Protein AF-A0A259SRL9-F1 (afdb_monomer)

Structure (mmCIF, N/CA/C/O backbone):
data_AF-A0A259SRL9-F1
#
_entry.id   AF-A0A259SRL9-F1
#
loop_
_atom_site.group_PDB
_atom_site.id
_atom_site.type_symbol
_atom_site.label_atom_id
_atom_site.label_alt_id
_atom_site.label_comp_id
_atom_site.label_asym_id
_atom_site.label_entity_id
_atom_site.label_seq_id
_atom_site.pdbx_PDB_ins_code
_atom_site.Cartn_x
_atom_site.Cartn_y
_atom_site.Cartn_z
_atom_site.occupancy
_atom_site.B_iso_or_equiv
_atom_site.auth_seq_id
_atom_site.auth_comp_id
_atom_site.auth_asym_id
_atom_site.auth_atom_id
_atom_site.pdbx_PDB_model_num
ATOM 1 N N . MET A 1 1 ? 41.054 -70.258 -31.286 1.00 35.75 1 MET A N 1
ATOM 2 C CA . MET A 1 1 ? 41.498 -69.109 -32.104 1.00 35.75 1 MET A CA 1
ATOM 3 C C . MET A 1 1 ? 40.588 -67.923 -31.799 1.00 35.75 1 MET A C 1
ATOM 5 O O . MET A 1 1 ? 39.389 -68.137 -31.817 1.00 35.75 1 MET A O 1
ATOM 9 N N . ALA A 1 2 ? 41.188 -66.761 -31.484 1.00 32.03 2 ALA A N 1
ATOM 10 C CA . ALA A 1 2 ? 40.645 -65.387 -31.357 1.00 32.03 2 ALA A CA 1
ATOM 11 C C . ALA A 1 2 ? 39.358 -65.180 -30.513 1.00 32.03 2 ALA A C 1
ATOM 13 O O . ALA A 1 2 ? 38.295 -65.667 -30.859 1.00 32.03 2 ALA A O 1
ATOM 14 N N . SER A 1 3 ? 39.398 -64.558 -29.327 1.00 29.73 3 SER A N 1
ATOM 15 C CA . SER A 1 3 ? 39.654 -63.131 -29.016 1.00 29.73 3 SER A CA 1
ATOM 16 C C . SER A 1 3 ? 38.594 -62.173 -29.572 1.00 29.73 3 SER A C 1
ATOM 18 O O . SER A 1 3 ? 38.648 -61.800 -30.740 1.00 29.73 3 SER A O 1
ATOM 20 N N . THR A 1 4 ? 37.684 -61.697 -28.715 1.00 33.19 4 THR A N 1
ATOM 21 C CA . THR A 1 4 ? 37.145 -60.330 -28.809 1.00 33.19 4 THR A CA 1
ATOM 22 C C . THR A 1 4 ? 36.752 -59.831 -27.417 1.00 33.19 4 THR A C 1
ATOM 24 O O . THR A 1 4 ? 35.842 -60.339 -26.769 1.00 33.19 4 THR A O 1
ATOM 27 N N . THR A 1 5 ? 37.494 -58.832 -26.954 1.00 31.48 5 THR A N 1
ATOM 28 C CA . THR A 1 5 ? 37.326 -58.108 -25.694 1.00 31.48 5 THR A CA 1
ATOM 29 C C . THR A 1 5 ? 36.237 -57.046 -25.850 1.00 31.48 5 THR A C 1
ATOM 31 O O . THR A 1 5 ? 36.392 -56.143 -26.669 1.00 31.48 5 THR A O 1
ATOM 34 N N . VAL A 1 6 ? 35.179 -57.080 -25.034 1.00 33.78 6 VAL A N 1
ATOM 35 C CA . VAL A 1 6 ? 34.240 -55.954 -24.882 1.00 33.78 6 VAL A CA 1
ATOM 36 C C . VAL A 1 6 ? 34.539 -55.244 -23.561 1.00 33.78 6 VAL A C 1
ATOM 38 O O . VAL A 1 6 ? 34.228 -55.740 -22.482 1.00 33.78 6 VAL A O 1
ATOM 41 N N . LYS A 1 7 ? 35.167 -54.066 -23.649 1.00 33.72 7 LYS A N 1
ATOM 42 C CA . LYS A 1 7 ? 35.222 -53.073 -22.566 1.00 33.72 7 LYS A CA 1
ATOM 43 C C . LYS A 1 7 ? 33.992 -52.169 -22.692 1.00 33.72 7 LYS A C 1
ATOM 45 O O . LYS A 1 7 ? 33.965 -51.302 -23.557 1.00 33.72 7 LYS A O 1
ATOM 50 N N . GLY A 1 8 ? 33.010 -52.343 -21.812 1.00 30.58 8 GLY A N 1
ATOM 51 C CA . GLY A 1 8 ? 31.898 -51.410 -21.611 1.00 30.58 8 GLY A CA 1
ATOM 52 C C . GLY A 1 8 ? 31.926 -50.893 -20.178 1.00 30.58 8 GLY A C 1
ATOM 53 O O . GLY A 1 8 ? 31.562 -51.603 -19.249 1.00 30.58 8 GLY A O 1
ATOM 54 N N . ARG A 1 9 ? 32.433 -49.675 -19.991 1.00 28.56 9 ARG A N 1
ATOM 55 C CA . ARG A 1 9 ? 32.546 -48.991 -18.699 1.00 28.56 9 ARG A CA 1
ATOM 56 C C . ARG A 1 9 ? 31.159 -48.458 -18.320 1.00 28.56 9 ARG A C 1
ATOM 58 O O . ARG A 1 9 ? 30.602 -47.644 -19.046 1.00 28.56 9 ARG A O 1
ATOM 65 N N . THR A 1 10 ? 30.615 -48.904 -17.194 1.00 31.38 10 THR A N 1
ATOM 66 C CA . THR A 1 10 ? 29.397 -48.360 -16.582 1.00 31.38 10 THR A CA 1
ATOM 67 C C . THR A 1 10 ? 29.649 -46.925 -16.117 1.00 31.38 10 THR A C 1
ATOM 69 O O . THR A 1 10 ? 30.377 -46.708 -15.148 1.00 31.38 10 THR A O 1
ATOM 72 N N . SER A 1 11 ? 29.070 -45.937 -16.803 1.00 32.19 11 SER A N 1
ATOM 73 C CA . SER A 1 11 ? 28.981 -44.566 -16.296 1.00 32.19 11 SER A CA 1
ATOM 74 C C . SER A 1 11 ? 27.742 -44.434 -15.414 1.00 32.19 11 SER A C 1
ATOM 76 O O . SER A 1 11 ? 26.611 -44.491 -15.895 1.00 32.19 11 SER A O 1
ATOM 78 N N . THR A 1 12 ? 27.967 -44.240 -14.121 1.00 31.62 12 THR A N 1
ATOM 79 C CA . THR A 1 12 ? 26.983 -43.781 -13.143 1.00 31.62 12 THR A CA 1
ATOM 80 C C . THR A 1 12 ? 26.556 -42.351 -13.486 1.00 31.62 12 THR A C 1
ATOM 82 O O . THR A 1 12 ? 27.243 -41.385 -13.161 1.00 31.62 12 THR A O 1
ATOM 85 N N . GLY A 1 13 ? 25.437 -42.212 -14.199 1.00 27.66 13 GLY A N 1
ATOM 86 C CA . GLY A 1 13 ? 24.809 -40.924 -14.486 1.00 27.66 13 GLY A CA 1
ATOM 87 C C . GLY A 1 13 ? 23.981 -40.447 -13.295 1.00 27.66 13 GLY A C 1
ATOM 88 O O . GLY A 1 13 ? 22.909 -40.979 -13.025 1.00 27.66 13 GLY A O 1
ATOM 89 N N . THR A 1 14 ? 24.483 -39.446 -12.580 1.00 32.31 14 THR A N 1
ATOM 90 C CA . THR A 1 14 ? 23.763 -38.703 -11.538 1.00 32.31 14 THR A CA 1
ATOM 91 C C . THR A 1 14 ? 22.493 -38.057 -12.122 1.00 32.31 14 THR A C 1
ATOM 93 O O . THR A 1 14 ? 22.586 -37.448 -13.192 1.00 32.31 14 THR A O 1
ATOM 96 N N . PRO A 1 15 ? 21.321 -38.108 -11.454 1.00 32.50 15 PRO A N 1
ATOM 97 C CA . PRO A 1 15 ? 20.122 -37.432 -11.940 1.00 32.50 15 PRO A CA 1
ATOM 98 C C . PRO A 1 15 ? 20.359 -35.921 -11.985 1.00 32.50 15 PRO A C 1
ATOM 100 O O . PRO A 1 15 ? 20.746 -35.301 -10.990 1.00 32.50 15 PRO A O 1
ATOM 103 N N . GLY A 1 16 ? 20.164 -35.335 -13.165 1.00 27.67 16 GLY A N 1
ATOM 104 C CA . GLY A 1 16 ? 20.371 -33.917 -13.413 1.00 27.67 16 GLY A CA 1
ATOM 105 C C . GLY A 1 16 ? 19.531 -33.057 -12.473 1.00 27.67 16 GLY A C 1
ATOM 106 O O . GLY A 1 16 ? 18.303 -33.118 -12.487 1.00 27.67 16 GLY A O 1
ATOM 107 N N . LYS A 1 17 ? 20.209 -32.216 -11.684 1.00 30.33 17 LYS A N 1
ATOM 108 C CA . LYS A 1 17 ? 19.605 -31.077 -10.987 1.00 30.33 17 LYS A CA 1
ATOM 109 C C . LYS A 1 17 ? 18.794 -30.276 -12.008 1.00 30.33 17 LYS A C 1
ATOM 111 O O . LYS A 1 17 ? 19.383 -29.626 -12.875 1.00 30.33 17 LYS A O 1
ATOM 116 N N . ARG A 1 18 ? 17.460 -30.309 -11.910 1.00 32.06 18 ARG A N 1
ATOM 117 C CA . ARG A 1 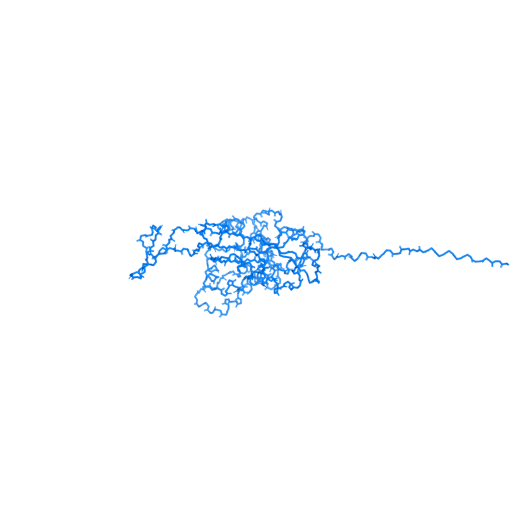18 ? 16.594 -29.328 -12.571 1.00 32.06 18 ARG A CA 1
ATOM 118 C C . ARG A 1 18 ? 17.002 -27.964 -12.026 1.00 32.06 18 ARG A C 1
ATOM 120 O O . ARG A 1 18 ? 16.692 -27.623 -10.891 1.00 32.06 18 ARG A O 1
ATOM 127 N N . ARG A 1 19 ? 17.799 -27.230 -12.804 1.00 28.20 19 ARG A N 1
ATOM 128 C CA . ARG A 1 19 ? 18.129 -25.839 -12.512 1.00 28.20 19 ARG A CA 1
ATOM 129 C C . ARG A 1 19 ? 16.825 -25.059 -12.604 1.00 28.20 19 ARG A C 1
ATOM 131 O O . ARG A 1 19 ? 16.277 -24.923 -13.695 1.00 28.20 19 ARG A O 1
ATOM 138 N N . SER A 1 20 ? 16.344 -24.580 -11.462 1.00 30.70 20 SER A N 1
ATOM 139 C CA . SER A 1 20 ? 15.339 -23.524 -11.395 1.00 30.70 20 SER A CA 1
ATOM 140 C C . SER A 1 20 ? 15.755 -22.388 -12.337 1.00 30.70 20 SER A C 1
ATOM 142 O O . SER A 1 20 ? 16.960 -22.131 -12.471 1.00 30.70 20 SER A O 1
ATOM 144 N N . PRO A 1 21 ? 14.813 -21.731 -13.031 1.00 30.31 21 PRO A N 1
ATOM 145 C CA . PRO A 1 21 ? 15.150 -20.659 -13.951 1.00 30.31 21 PRO A CA 1
ATOM 146 C C . PRO A 1 21 ? 15.868 -19.555 -13.171 1.00 30.31 21 PRO A C 1
ATOM 148 O O . PRO A 1 21 ? 15.295 -18.903 -12.304 1.00 30.31 21 PRO A O 1
ATOM 151 N N . ILE A 1 22 ? 17.158 -19.385 -13.461 1.00 31.47 22 ILE A N 1
ATOM 152 C CA . ILE A 1 22 ? 17.976 -18.306 -12.919 1.00 31.47 22 ILE A CA 1
ATOM 153 C C . ILE A 1 22 ? 17.407 -17.013 -13.504 1.00 31.47 22 ILE A C 1
ATOM 155 O O . ILE A 1 22 ? 17.610 -16.714 -14.684 1.00 31.47 22 ILE A O 1
ATOM 159 N N . VAL A 1 23 ? 16.663 -16.269 -12.685 1.00 36.75 23 VAL A N 1
ATOM 160 C CA . VAL A 1 23 ? 16.255 -14.895 -12.985 1.00 36.75 23 VAL A CA 1
ATOM 161 C C . VAL A 1 23 ? 17.523 -14.110 -13.327 1.00 36.75 23 VAL A C 1
ATOM 163 O O . VAL A 1 23 ? 18.497 -14.106 -12.572 1.00 36.75 23 VAL A O 1
ATOM 166 N N . ARG A 1 24 ? 17.559 -13.510 -14.521 1.00 35.38 24 ARG A N 1
ATOM 167 C CA . ARG A 1 24 ? 18.737 -12.800 -15.037 1.00 35.38 24 ARG A CA 1
ATOM 168 C C . ARG A 1 24 ? 19.124 -11.662 -14.078 1.00 35.38 24 ARG A C 1
ATOM 170 O O . ARG A 1 24 ? 18.279 -10.892 -13.631 1.00 35.38 24 ARG A O 1
ATOM 177 N N . SER A 1 25 ? 20.422 -11.535 -13.800 1.00 48.50 25 SER A N 1
ATOM 178 C CA . SER A 1 25 ? 20.998 -10.744 -12.695 1.00 48.50 25 SER A CA 1
ATOM 179 C C . SER A 1 25 ? 20.653 -9.246 -12.652 1.00 48.50 25 SER A C 1
ATOM 181 O O . SER A 1 25 ? 20.787 -8.630 -11.599 1.00 48.50 25 SER A O 1
ATOM 183 N N . LYS A 1 26 ? 20.195 -8.639 -13.755 1.00 39.22 26 LYS A N 1
ATOM 184 C CA . LYS A 1 26 ? 19.815 -7.214 -13.790 1.00 39.22 26 LYS A CA 1
ATOM 185 C C . LYS A 1 26 ? 18.402 -6.947 -13.268 1.00 39.22 26 LYS A C 1
ATOM 187 O O . LYS A 1 26 ? 18.181 -5.905 -12.655 1.00 39.22 26 LYS A O 1
ATOM 192 N N . ASP A 1 27 ? 17.480 -7.885 -13.466 1.00 45.47 27 ASP A N 1
ATOM 193 C CA . ASP A 1 27 ? 16.108 -7.765 -12.960 1.00 45.47 27 ASP A CA 1
ATOM 194 C C . ASP A 1 27 ? 16.066 -8.096 -11.468 1.00 45.47 27 ASP A C 1
ATOM 196 O O . ASP A 1 27 ? 15.394 -7.409 -10.707 1.00 45.47 27 ASP A O 1
ATOM 200 N N . ALA A 1 28 ? 16.891 -9.057 -11.034 1.00 41.19 28 ALA A N 1
ATOM 201 C CA . ALA A 1 28 ? 17.092 -9.373 -9.625 1.00 41.19 28 ALA A CA 1
ATOM 202 C C . ALA A 1 28 ? 17.640 -8.174 -8.835 1.00 41.19 28 ALA A C 1
ATOM 204 O O . ALA A 1 28 ? 17.130 -7.895 -7.763 1.00 41.19 28 ALA A O 1
ATOM 205 N N . ALA A 1 29 ? 18.610 -7.417 -9.366 1.00 42.97 29 ALA A N 1
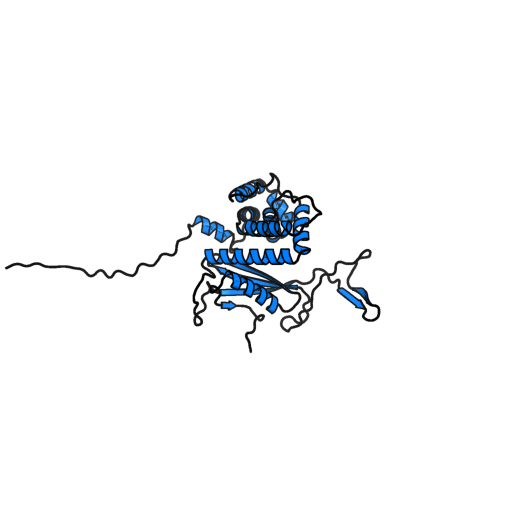ATOM 206 C CA . ALA A 1 29 ? 19.152 -6.229 -8.694 1.00 42.97 29 ALA A CA 1
ATOM 207 C C . ALA A 1 29 ? 18.129 -5.080 -8.572 1.00 42.97 29 ALA A C 1
ATOM 209 O O . ALA A 1 29 ? 18.074 -4.403 -7.547 1.00 42.97 29 ALA A O 1
ATOM 210 N N . LYS A 1 30 ? 17.284 -4.877 -9.595 1.00 52.12 30 LYS A N 1
ATOM 211 C CA . LYS A 1 30 ? 16.172 -3.913 -9.533 1.00 52.12 30 LYS A CA 1
ATOM 212 C C . LYS A 1 30 ? 15.066 -4.361 -8.576 1.00 52.12 30 LYS A C 1
ATOM 214 O O . LYS A 1 30 ? 14.486 -3.519 -7.902 1.00 52.12 30 LYS A O 1
ATOM 219 N N . LEU A 1 31 ? 14.785 -5.662 -8.509 1.00 48.97 31 LEU A N 1
ATOM 220 C CA . LEU A 1 31 ? 13.833 -6.241 -7.560 1.00 48.97 31 LEU A CA 1
ATOM 221 C C . LEU A 1 31 ? 14.373 -6.198 -6.120 1.00 48.97 31 LEU A C 1
ATOM 223 O O . LEU A 1 31 ? 13.636 -5.786 -5.238 1.00 48.97 31 LEU A O 1
ATOM 227 N N . LEU A 1 32 ? 15.662 -6.486 -5.902 1.00 47.84 32 LEU A N 1
ATOM 228 C CA . LEU A 1 32 ? 16.389 -6.362 -4.624 1.00 47.84 32 LEU A CA 1
ATOM 229 C C . LEU A 1 32 ? 16.306 -4.950 -4.030 1.00 47.84 32 LEU A C 1
ATOM 231 O O . LEU A 1 32 ? 16.107 -4.774 -2.833 1.00 47.84 32 LEU A O 1
ATOM 235 N N . ALA A 1 33 ? 16.437 -3.936 -4.885 1.00 50.66 33 ALA A N 1
ATOM 236 C CA . ALA A 1 33 ? 16.280 -2.533 -4.515 1.00 50.66 33 ALA A CA 1
ATOM 237 C C . ALA A 1 33 ? 14.840 -2.183 -4.082 1.00 50.66 33 ALA A C 1
ATOM 239 O O . ALA A 1 33 ? 14.631 -1.253 -3.306 1.00 50.66 33 ALA A O 1
ATOM 240 N N . LEU A 1 34 ? 13.845 -2.926 -4.575 1.00 51.84 34 LEU A N 1
ATOM 241 C CA . LEU A 1 34 ? 12.420 -2.721 -4.300 1.00 51.84 34 LEU A CA 1
ATOM 242 C C . LEU A 1 34 ? 11.900 -3.560 -3.119 1.00 51.84 34 LEU A C 1
ATOM 244 O O . LEU A 1 34 ? 10.879 -3.199 -2.542 1.00 51.84 34 LEU A O 1
ATOM 248 N N . THR A 1 35 ? 12.590 -4.639 -2.737 1.00 54.09 35 THR A N 1
ATOM 249 C CA . THR A 1 35 ? 12.241 -5.536 -1.614 1.00 54.09 35 THR A CA 1
ATOM 250 C C . THR A 1 35 ? 12.826 -5.098 -0.262 1.00 54.09 35 THR A C 1
ATOM 252 O O . THR A 1 35 ? 12.695 -5.806 0.732 1.00 54.09 35 THR A O 1
ATOM 255 N N . GLY A 1 36 ? 13.442 -3.910 -0.190 1.00 48.00 36 GLY A N 1
ATOM 256 C CA . GLY A 1 36 ? 13.603 -3.170 1.069 1.00 48.00 36 GLY A CA 1
ATOM 257 C C . GLY A 1 36 ? 14.800 -3.526 1.958 1.00 48.00 36 GLY A C 1
ATOM 258 O O . GLY A 1 36 ? 14.886 -2.999 3.063 1.00 48.00 36 GLY A O 1
ATOM 259 N N . THR A 1 37 ? 15.752 -4.351 1.512 1.00 52.56 37 THR A N 1
ATOM 260 C CA . THR A 1 37 ? 16.960 -4.659 2.313 1.00 52.56 37 THR A CA 1
ATOM 261 C C . THR A 1 37 ? 17.996 -3.530 2.315 1.00 52.56 37 THR A C 1
ATOM 263 O O . THR A 1 37 ? 18.826 -3.456 3.219 1.00 52.56 37 THR A O 1
ATOM 266 N N . VAL A 1 38 ? 17.931 -2.606 1.349 1.00 63.44 38 VAL A N 1
ATOM 267 C CA . VAL A 1 38 ? 18.795 -1.420 1.268 1.00 63.44 38 VAL A CA 1
ATOM 268 C C . VAL A 1 38 ? 17.939 -0.184 1.016 1.00 63.44 38 VAL A C 1
ATOM 270 O O . VAL A 1 38 ? 17.176 -0.129 0.053 1.00 63.44 38 VAL A O 1
ATOM 273 N N . ARG A 1 39 ? 18.080 0.836 1.872 1.00 77.94 39 ARG A N 1
ATOM 274 C CA . ARG A 1 39 ? 17.420 2.130 1.674 1.00 77.94 39 ARG A CA 1
ATOM 275 C C . ARG A 1 39 ? 18.012 2.813 0.439 1.00 77.94 39 ARG A C 1
ATOM 277 O O . ARG A 1 39 ? 19.173 3.214 0.447 1.00 77.94 39 ARG A O 1
ATOM 284 N N . LEU A 1 40 ? 17.203 2.970 -0.602 1.00 84.25 40 LEU A N 1
ATOM 285 C CA . LEU A 1 40 ? 17.586 3.703 -1.804 1.00 84.25 40 LEU A CA 1
ATOM 286 C C . LEU A 1 40 ? 17.710 5.213 -1.542 1.00 84.25 40 LEU A C 1
ATOM 288 O O . LEU A 1 40 ? 16.973 5.768 -0.718 1.00 84.25 40 LEU A O 1
ATOM 292 N N . PRO A 1 41 ? 18.569 5.925 -2.284 1.00 92.31 41 PRO A N 1
ATOM 293 C CA . PRO A 1 41 ? 18.486 7.376 -2.368 1.00 92.31 41 PRO A CA 1
ATOM 294 C C . PRO A 1 41 ? 17.078 7.822 -2.788 1.00 92.31 41 PRO A C 1
ATOM 296 O O . PRO A 1 41 ? 16.456 7.200 -3.650 1.00 92.31 41 PRO A O 1
ATOM 299 N N . ASP A 1 42 ? 16.580 8.925 -2.223 1.00 93.81 42 ASP A N 1
ATOM 300 C CA . ASP A 1 42 ? 15.192 9.372 -2.429 1.00 93.81 42 ASP A CA 1
ATOM 301 C C . ASP A 1 42 ? 14.813 9.525 -3.914 1.00 93.81 42 ASP A C 1
ATOM 303 O O . ASP A 1 42 ? 13.700 9.182 -4.315 1.00 93.81 42 ASP A O 1
ATOM 307 N N . ALA A 1 43 ? 15.741 10.010 -4.746 1.00 95.25 43 ALA A N 1
ATOM 308 C CA . ALA A 1 43 ? 15.530 10.151 -6.186 1.00 95.25 43 ALA A CA 1
ATOM 309 C C . ALA A 1 43 ? 15.431 8.793 -6.902 1.00 95.25 43 ALA A C 1
ATOM 311 O O . ALA A 1 43 ? 14.580 8.621 -7.772 1.00 95.25 43 ALA A O 1
ATOM 312 N N . GLU A 1 44 ? 16.263 7.820 -6.525 1.00 93.94 44 GLU A N 1
ATOM 313 C CA . GLU A 1 44 ? 16.224 6.469 -7.095 1.00 93.94 44 GLU A CA 1
ATOM 314 C C . GLU A 1 44 ? 14.944 5.741 -6.694 1.00 93.94 44 GLU A C 1
ATOM 316 O O . GLU A 1 44 ? 14.291 5.142 -7.547 1.00 93.94 44 GLU A O 1
ATOM 321 N N . PHE A 1 45 ? 14.533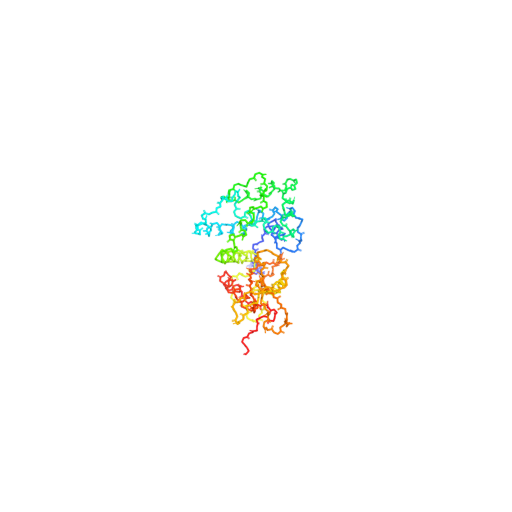 5.868 -5.427 1.00 92.12 45 PHE A N 1
ATOM 322 C CA . PHE A 1 45 ? 13.252 5.350 -4.958 1.00 92.12 45 PHE A CA 1
ATOM 323 C C . PHE A 1 45 ? 12.085 5.964 -5.739 1.00 92.12 45 PHE A C 1
ATOM 325 O O . PHE A 1 45 ? 11.202 5.244 -6.204 1.00 92.12 45 PHE A O 1
ATOM 332 N N . ALA A 1 46 ? 12.099 7.287 -5.943 1.00 95.12 46 ALA A N 1
ATOM 333 C CA . ALA A 1 46 ? 11.075 7.966 -6.727 1.00 95.12 46 ALA A CA 1
ATOM 334 C C . ALA A 1 46 ? 10.982 7.407 -8.153 1.00 95.12 46 ALA A C 1
ATOM 336 O O . ALA A 1 46 ? 9.894 7.039 -8.590 1.00 95.12 46 ALA A O 1
ATOM 337 N N . ILE A 1 47 ? 12.109 7.267 -8.855 1.00 95.12 47 ILE A N 1
ATOM 338 C CA . ILE A 1 47 ? 12.144 6.698 -10.211 1.00 95.12 47 ILE A CA 1
ATOM 339 C C . ILE A 1 47 ? 11.632 5.252 -10.209 1.00 95.12 47 ILE A C 1
ATOM 341 O O . ILE A 1 47 ? 10.841 4.878 -11.078 1.00 95.12 47 ILE A O 1
ATOM 345 N N . ALA A 1 48 ? 12.040 4.450 -9.223 1.00 91.62 48 ALA A N 1
ATOM 346 C CA . ALA A 1 48 ? 11.632 3.057 -9.098 1.00 91.62 48 ALA A CA 1
ATOM 347 C C . ALA A 1 48 ? 10.113 2.914 -8.901 1.00 91.62 48 ALA A C 1
ATOM 349 O O . ALA A 1 48 ? 9.503 2.063 -9.542 1.00 91.62 48 ALA A O 1
ATOM 350 N N . MET A 1 49 ? 9.483 3.787 -8.105 1.00 93.06 49 MET A N 1
ATOM 351 C CA . MET A 1 49 ? 8.025 3.792 -7.908 1.00 93.06 49 MET A CA 1
ATOM 352 C C . MET A 1 49 ? 7.249 4.075 -9.197 1.00 93.06 49 MET A C 1
ATOM 354 O O . MET A 1 49 ? 6.229 3.436 -9.450 1.00 93.06 49 MET A O 1
ATOM 358 N N . PHE A 1 50 ? 7.742 4.974 -10.053 1.00 94.50 50 PHE A N 1
ATOM 359 C CA . PHE A 1 50 ? 7.129 5.233 -11.363 1.00 94.50 50 PHE A CA 1
ATOM 360 C C . PHE A 1 50 ? 7.345 4.103 -12.377 1.00 94.50 50 PHE A C 1
ATOM 362 O O . PHE A 1 50 ? 6.649 4.065 -13.388 1.00 94.50 50 PHE A O 1
ATOM 369 N N . GLY A 1 51 ? 8.280 3.191 -12.107 1.00 90.62 51 GLY A N 1
ATOM 370 C CA . GLY A 1 51 ? 8.504 1.955 -12.854 1.00 90.62 51 GLY A CA 1
ATOM 371 C C . GLY A 1 51 ? 7.957 0.706 -12.158 1.00 90.62 51 GLY A C 1
ATOM 372 O O . GLY A 1 51 ? 8.292 -0.401 -12.579 1.00 90.62 51 GLY A O 1
ATOM 373 N N . PHE A 1 52 ? 7.156 0.844 -11.092 1.00 89.88 52 PHE A N 1
ATOM 374 C CA . PHE A 1 52 ? 6.695 -0.295 -10.299 1.00 89.88 52 PHE A CA 1
ATOM 375 C C . PHE A 1 52 ? 5.316 -0.800 -10.769 1.00 89.88 52 PHE A C 1
ATOM 377 O O . PHE A 1 52 ? 4.327 -0.080 -10.620 1.00 89.88 52 PHE A O 1
ATOM 384 N N . PRO A 1 53 ? 5.194 -2.037 -11.299 1.00 88.38 53 PRO A N 1
ATOM 385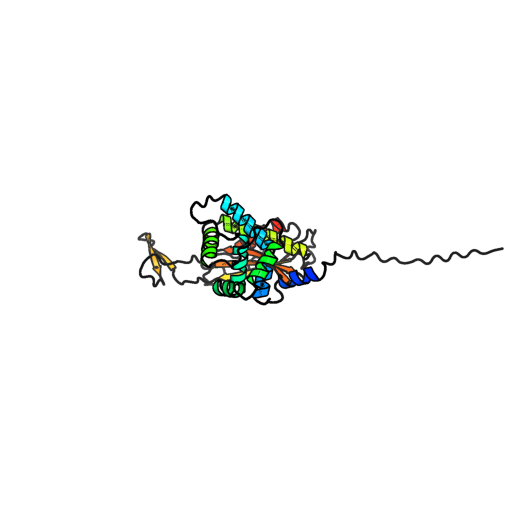 C CA . PRO A 1 53 ? 3.952 -2.506 -11.929 1.00 88.38 53 PRO A CA 1
ATOM 386 C C . PRO A 1 53 ? 2.725 -2.518 -11.007 1.00 88.38 53 PRO A C 1
ATOM 388 O O . PRO A 1 53 ? 1.601 -2.303 -11.463 1.00 88.38 53 PRO A O 1
ATOM 391 N N . LEU A 1 54 ? 2.921 -2.752 -9.704 1.00 89.06 54 LEU A N 1
ATOM 392 C CA . LEU A 1 54 ? 1.816 -2.783 -8.746 1.00 89.06 54 LEU A CA 1
ATOM 393 C C . LEU A 1 54 ? 1.117 -1.422 -8.640 1.00 89.06 54 LEU A C 1
ATOM 395 O O . LEU A 1 54 ? -0.102 -1.373 -8.544 1.00 89.06 54 LEU A O 1
ATOM 399 N N . ILE A 1 55 ? 1.859 -0.315 -8.752 1.00 91.19 55 ILE A N 1
ATOM 400 C CA . ILE A 1 55 ? 1.286 1.038 -8.716 1.00 91.19 55 ILE A CA 1
ATOM 401 C C . ILE A 1 55 ? 0.286 1.248 -9.855 1.00 91.19 55 ILE A C 1
ATOM 403 O O . ILE A 1 55 ? -0.758 1.866 -9.645 1.00 91.19 55 ILE A O 1
ATOM 407 N N . LEU A 1 56 ? 0.579 0.711 -11.044 1.00 89.12 56 LEU A N 1
ATOM 408 C CA . LEU A 1 56 ? -0.344 0.771 -12.176 1.00 89.12 56 LEU A CA 1
ATOM 409 C C . LEU A 1 56 ? -1.621 -0.018 -11.917 1.00 89.12 56 LEU A C 1
ATOM 411 O O . LEU A 1 56 ? -2.702 0.489 -12.196 1.00 89.12 56 LEU A O 1
ATOM 415 N N . THR A 1 57 ? -1.486 -1.221 -11.356 1.00 88.88 57 THR A N 1
ATOM 416 C CA . THR A 1 57 ? -2.633 -2.081 -11.027 1.00 88.88 57 THR A CA 1
ATOM 417 C C . THR A 1 57 ? -3.550 -1.366 -10.032 1.00 88.88 57 THR A C 1
ATOM 419 O O . THR A 1 57 ? -4.720 -1.148 -10.320 1.00 88.88 57 THR A O 1
ATOM 422 N N . LEU A 1 58 ? -2.980 -0.851 -8.936 1.00 91.00 58 LEU A N 1
ATOM 423 C CA . LEU A 1 58 ? -3.722 -0.096 -7.922 1.00 91.00 58 LEU A CA 1
ATOM 424 C C . LEU A 1 58 ? -4.439 1.129 -8.499 1.00 91.00 58 LEU A C 1
ATOM 426 O O . LEU A 1 58 ? -5.578 1.418 -8.138 1.00 91.00 58 LEU A O 1
ATOM 430 N N . GLY A 1 59 ? -3.772 1.877 -9.383 1.00 89.88 59 GLY A N 1
ATOM 431 C CA . GLY A 1 59 ? -4.384 3.050 -9.996 1.00 89.88 59 GLY A CA 1
ATOM 432 C C . GLY A 1 59 ? -5.509 2.704 -10.961 1.00 89.88 59 GLY A C 1
ATOM 433 O O . GLY A 1 59 ? -6.505 3.419 -10.980 1.00 89.88 59 GLY A O 1
ATOM 434 N N . TYR A 1 60 ? -5.367 1.615 -11.718 1.00 88.19 60 TYR A N 1
ATOM 435 C CA . TYR A 1 60 ? -6.404 1.128 -12.623 1.00 88.19 60 TYR A CA 1
ATOM 436 C C . TYR A 1 60 ? -7.661 0.703 -11.858 1.00 88.19 60 TYR A C 1
ATOM 438 O O . TYR A 1 60 ? -8.756 1.153 -12.190 1.00 88.19 60 TYR A O 1
ATOM 446 N N . ASP A 1 61 ? -7.508 -0.084 -10.791 1.00 87.00 61 ASP A N 1
ATOM 447 C CA . ASP A 1 61 ? -8.641 -0.554 -9.987 1.00 87.00 61 ASP A CA 1
ATOM 448 C C . ASP A 1 61 ? -9.372 0.610 -9.301 1.00 87.00 61 ASP A C 1
ATOM 450 O O . ASP A 1 61 ? -10.606 0.654 -9.269 1.00 87.00 61 ASP A O 1
ATOM 454 N N . LEU A 1 62 ? -8.628 1.620 -8.841 1.00 86.12 62 LEU A N 1
ATOM 455 C CA . LEU A 1 62 ? -9.224 2.825 -8.272 1.00 86.12 62 LEU A CA 1
ATOM 456 C C . LEU A 1 62 ? -9.892 3.715 -9.335 1.00 86.12 62 LEU A C 1
ATOM 458 O O . LEU A 1 62 ? -10.929 4.318 -9.060 1.00 86.12 62 LEU A O 1
ATOM 462 N N . ASP A 1 63 ? -9.357 3.791 -10.555 1.00 86.12 63 ASP A N 1
ATOM 463 C CA . ASP A 1 63 ? -10.023 4.480 -11.668 1.00 86.12 63 ASP A CA 1
ATOM 464 C C . ASP A 1 63 ? -11.318 3.764 -12.085 1.00 86.12 63 ASP A C 1
ATOM 466 O O . ASP A 1 63 ? -12.330 4.427 -12.329 1.00 86.12 63 ASP A O 1
ATOM 470 N N . LEU A 1 64 ? -11.334 2.425 -12.089 1.00 85.00 64 LEU A N 1
ATOM 471 C CA . LEU A 1 64 ? -12.551 1.637 -12.306 1.00 85.00 64 LEU A CA 1
ATOM 472 C C . LEU A 1 64 ? -13.593 1.889 -11.215 1.00 85.00 64 LEU A C 1
ATOM 474 O O . LEU A 1 64 ? -14.773 2.053 -11.527 1.00 85.00 64 LEU A O 1
ATOM 478 N N . PHE A 1 65 ? -13.173 1.944 -9.950 1.00 83.88 65 PHE A N 1
ATOM 479 C CA . PHE A 1 65 ? -14.053 2.295 -8.839 1.00 83.88 65 PHE A CA 1
ATOM 480 C C . PHE A 1 65 ? -14.659 3.696 -9.030 1.00 83.88 65 PHE A C 1
ATOM 482 O O . PHE A 1 65 ? -15.881 3.860 -9.017 1.00 83.88 65 PHE A O 1
ATOM 489 N N . ARG A 1 66 ? -13.819 4.697 -9.315 1.00 79.19 66 ARG A N 1
ATOM 490 C CA . ARG A 1 66 ? -14.241 6.091 -9.540 1.00 79.19 66 ARG A CA 1
ATOM 491 C C . ARG A 1 66 ? -15.130 6.272 -10.768 1.00 79.19 66 ARG A C 1
ATOM 493 O O . ARG A 1 66 ? -15.898 7.223 -10.828 1.00 79.19 66 ARG A O 1
ATOM 500 N N . ALA A 1 67 ? -15.038 5.392 -11.761 1.00 80.88 67 ALA A N 1
ATOM 501 C CA . ALA A 1 67 ? -15.955 5.405 -12.897 1.00 80.88 67 ALA A CA 1
ATOM 502 C C . ALA A 1 67 ? -17.369 4.920 -12.518 1.00 80.88 67 ALA A C 1
ATOM 504 O O . ALA A 1 67 ? -18.343 5.338 -13.146 1.00 80.88 67 ALA A O 1
ATOM 505 N N . ARG A 1 68 ? -17.490 4.047 -11.505 1.00 80.12 68 ARG A N 1
ATOM 506 C CA . ARG A 1 68 ? -18.771 3.499 -11.018 1.00 80.12 68 ARG A CA 1
ATOM 507 C C . ARG A 1 68 ? -19.456 4.446 -10.045 1.00 80.12 68 ARG A C 1
ATOM 509 O O . ARG A 1 68 ? -20.655 4.697 -10.167 1.00 80.12 68 ARG A O 1
ATOM 516 N N . VAL A 1 69 ? -18.693 4.989 -9.103 1.00 72.25 69 VAL A N 1
ATOM 517 C CA . VAL A 1 69 ? -19.175 6.013 -8.180 1.00 72.25 69 VAL A CA 1
ATOM 518 C C . VAL A 1 69 ? -19.207 7.316 -8.961 1.00 72.25 69 VAL A C 1
ATOM 520 O O . VAL A 1 69 ? -18.168 7.926 -9.171 1.00 72.25 69 VAL A O 1
ATOM 523 N N . LYS A 1 70 ? -20.379 7.699 -9.491 1.00 59.78 70 LYS A N 1
ATOM 524 C CA . LYS A 1 70 ? -20.584 8.957 -10.234 1.00 59.78 70 LYS A CA 1
ATOM 525 C C . LYS A 1 70 ? -20.206 10.152 -9.358 1.00 59.78 70 LYS A C 1
ATOM 527 O O . LYS A 1 70 ? -21.068 10.791 -8.760 1.00 59.78 70 LYS A O 1
ATOM 532 N N . ASP A 1 71 ? -18.925 10.471 -9.311 1.00 55.84 71 ASP A N 1
ATOM 533 C CA . ASP A 1 71 ? -18.423 11.554 -8.495 1.00 55.84 71 ASP A CA 1
ATOM 534 C C . ASP A 1 71 ? -18.612 12.856 -9.285 1.00 55.84 71 ASP A C 1
ATOM 536 O O . ASP A 1 71 ? -17.801 13.271 -10.115 1.00 55.84 71 ASP A O 1
ATOM 540 N N . GLY A 1 72 ? -19.803 13.438 -9.131 1.00 47.97 72 GLY A N 1
ATOM 541 C CA . GLY A 1 72 ? -20.295 14.577 -9.909 1.00 47.97 72 GLY A CA 1
ATOM 542 C C . GLY A 1 72 ? -19.621 15.913 -9.588 1.00 47.97 72 GLY A C 1
ATOM 543 O O . GLY A 1 72 ? -20.080 16.949 -10.072 1.00 47.97 72 GLY A O 1
ATOM 544 N N . ARG A 1 73 ? -18.568 15.943 -8.762 1.00 45.00 73 ARG A N 1
ATOM 545 C CA . ARG A 1 73 ? -17.918 17.186 -8.325 1.00 45.00 73 ARG A CA 1
ATOM 546 C C . ARG A 1 73 ? -16.400 17.050 -8.295 1.00 45.00 73 ARG A C 1
ATOM 548 O O . ARG A 1 73 ? -15.805 16.699 -7.290 1.00 45.00 73 ARG A O 1
ATOM 555 N N . GLY A 1 74 ? -15.756 17.435 -9.393 1.00 50.03 74 GLY A N 1
ATOM 556 C CA . GLY A 1 74 ? -14.310 17.630 -9.407 1.00 50.03 74 GLY A CA 1
ATOM 557 C C . GLY A 1 74 ? -13.736 17.673 -10.813 1.00 50.03 74 GLY A C 1
ATOM 558 O O . GLY A 1 74 ? -14.074 16.863 -11.672 1.00 50.03 74 GLY A O 1
ATOM 559 N N . ARG A 1 75 ? -12.840 18.630 -11.069 1.00 49.69 75 ARG A N 1
ATOM 560 C CA . ARG A 1 75 ? -12.011 18.632 -12.282 1.00 49.69 75 ARG A CA 1
ATOM 561 C C . ARG A 1 75 ? -11.261 17.296 -12.315 1.00 49.69 75 ARG A C 1
ATOM 563 O O . ARG A 1 75 ? -10.538 17.008 -11.363 1.00 49.69 75 ARG A O 1
ATOM 570 N N . ARG A 1 76 ? -11.420 16.500 -13.386 1.00 52.97 76 ARG A N 1
ATOM 571 C CA . ARG A 1 76 ? -10.650 15.257 -13.596 1.00 52.97 76 ARG A CA 1
ATOM 572 C C . ARG A 1 76 ? -9.189 15.520 -13.239 1.00 52.97 76 ARG A C 1
ATOM 574 O O . ARG A 1 76 ? -8.613 16.503 -13.715 1.00 52.97 76 ARG A O 1
ATOM 581 N N . ALA A 1 77 ? -8.611 14.676 -12.385 1.00 56.06 77 ALA A N 1
ATOM 582 C CA . ALA A 1 77 ? -7.207 14.782 -12.027 1.00 56.06 77 ALA A CA 1
ATOM 583 C C . ALA A 1 77 ? -6.396 14.821 -13.327 1.00 56.06 77 ALA A C 1
ATOM 585 O O . ALA A 1 77 ? -6.433 13.882 -14.114 1.00 56.06 77 ALA A O 1
ATOM 586 N N . GLY A 1 78 ? -5.676 15.914 -13.589 1.00 73.00 78 GLY A N 1
ATOM 587 C CA . GLY A 1 78 ? -4.817 16.011 -14.777 1.00 73.00 78 GLY A CA 1
ATOM 588 C C . GLY A 1 78 ? -3.568 15.121 -14.690 1.00 73.00 78 GLY A C 1
ATOM 589 O O . GLY A 1 78 ? -2.561 15.454 -15.300 1.00 73.00 78 GLY A O 1
ATOM 590 N N . PHE A 1 79 ? -3.609 14.075 -13.860 1.00 86.19 79 PHE A N 1
ATOM 591 C CA . PHE A 1 79 ? -2.615 13.022 -13.695 1.00 86.19 79 PHE A CA 1
ATOM 592 C C . PHE A 1 79 ? -3.352 11.685 -13.542 1.00 86.19 79 PHE A C 1
ATOM 594 O O . PHE A 1 79 ? -4.381 11.659 -12.861 1.00 86.19 79 PHE A O 1
ATOM 601 N N . PRO A 1 80 ? -2.820 10.590 -14.112 1.00 88.94 80 PRO A N 1
ATOM 602 C CA . PRO A 1 80 ? -3.316 9.242 -13.850 1.00 88.94 80 PRO A CA 1
ATOM 603 C C . PRO A 1 80 ? -3.323 8.928 -12.350 1.00 88.94 80 PRO A C 1
ATOM 605 O O . PRO A 1 80 ? -2.397 9.315 -11.631 1.00 88.94 80 PRO A O 1
ATOM 608 N N . THR A 1 81 ? -4.325 8.188 -11.877 1.00 89.38 81 THR A N 1
ATOM 609 C CA . THR A 1 81 ? -4.460 7.839 -10.455 1.00 89.38 81 THR A CA 1
ATOM 610 C C . THR A 1 81 ? -3.255 7.053 -9.941 1.00 89.38 81 THR A C 1
ATOM 612 O O . THR A 1 81 ? -2.717 7.374 -8.884 1.00 89.38 81 THR A O 1
ATOM 615 N N . ALA A 1 82 ? -2.736 6.116 -10.738 1.00 91.38 82 ALA A N 1
ATOM 616 C CA . ALA A 1 82 ? -1.499 5.393 -10.435 1.00 91.38 82 ALA A CA 1
ATOM 617 C C . ALA A 1 82 ? -0.303 6.335 -10.185 1.00 91.38 82 ALA A C 1
ATOM 619 O O . ALA A 1 82 ? 0.467 6.127 -9.251 1.00 91.38 82 ALA A O 1
ATOM 620 N N . ALA A 1 83 ? -0.170 7.425 -10.945 1.00 92.69 83 ALA A N 1
ATOM 621 C CA . ALA A 1 83 ? 0.900 8.398 -10.724 1.00 92.69 83 ALA A CA 1
ATOM 622 C C . ALA A 1 83 ? 0.746 9.121 -9.377 1.00 92.69 83 ALA A C 1
ATOM 624 O O . ALA A 1 83 ? 1.733 9.387 -8.695 1.00 92.69 83 ALA A O 1
ATOM 625 N N . LEU A 1 84 ? -0.488 9.420 -8.965 1.00 92.12 84 LEU A N 1
ATOM 626 C CA . LEU A 1 84 ? -0.758 10.014 -7.657 1.00 92.12 84 LEU A CA 1
ATOM 627 C C . LEU A 1 84 ? -0.478 9.022 -6.514 1.00 92.12 84 LEU A C 1
ATOM 629 O O . LEU A 1 84 ? 0.092 9.425 -5.502 1.00 92.12 84 LEU A O 1
ATOM 633 N N . ILE A 1 85 ? -0.789 7.734 -6.696 1.00 92.25 85 ILE A N 1
ATOM 634 C CA . ILE A 1 85 ? -0.436 6.664 -5.745 1.00 92.25 85 ILE A CA 1
ATOM 635 C C . ILE A 1 85 ? 1.089 6.536 -5.613 1.00 92.25 85 ILE A C 1
ATOM 637 O O . ILE A 1 85 ? 1.592 6.479 -4.491 1.00 92.25 85 ILE A O 1
ATOM 641 N N . ALA A 1 86 ? 1.837 6.582 -6.725 1.00 94.00 86 ALA A N 1
ATOM 642 C CA . ALA A 1 86 ? 3.305 6.577 -6.704 1.00 94.00 86 ALA A CA 1
ATOM 643 C C . ALA A 1 86 ? 3.850 7.694 -5.804 1.00 94.00 86 ALA A C 1
ATOM 645 O O . ALA A 1 86 ? 4.716 7.475 -4.961 1.00 94.00 86 ALA A O 1
ATOM 646 N N . ILE A 1 87 ? 3.305 8.903 -5.944 1.00 94.56 87 ILE A N 1
ATOM 647 C CA . ILE A 1 87 ? 3.750 10.068 -5.173 1.00 94.56 87 ILE A CA 1
ATOM 648 C C . ILE A 1 87 ? 3.356 9.943 -3.705 1.00 94.56 87 ILE A C 1
ATOM 650 O O . ILE A 1 87 ? 4.143 10.334 -2.848 1.00 94.56 87 ILE A O 1
ATOM 654 N N . SER A 1 88 ? 2.198 9.362 -3.392 1.00 92.38 88 SER A N 1
ATOM 655 C CA . SER A 1 88 ? 1.824 9.035 -2.011 1.00 92.38 88 SER A CA 1
ATOM 656 C C . SER A 1 88 ? 2.812 8.050 -1.373 1.00 92.38 88 SER A C 1
ATOM 658 O O . SER A 1 88 ? 3.229 8.260 -0.233 1.00 92.38 88 SER A O 1
ATOM 660 N N . ALA A 1 89 ? 3.266 7.034 -2.114 1.00 92.19 89 ALA A N 1
ATOM 661 C CA . ALA A 1 89 ? 4.302 6.112 -1.645 1.00 92.19 89 ALA A CA 1
ATOM 662 C C . ALA A 1 89 ? 5.646 6.832 -1.415 1.00 92.19 89 ALA A C 1
ATOM 664 O O . ALA A 1 89 ? 6.269 6.671 -0.366 1.00 92.19 89 ALA A O 1
ATOM 665 N N . ILE A 1 90 ? 6.054 7.713 -2.336 1.00 94.19 90 ILE A N 1
ATOM 666 C CA . ILE A 1 90 ? 7.266 8.542 -2.187 1.00 94.19 90 ILE A CA 1
ATOM 667 C C . ILE A 1 90 ? 7.135 9.499 -0.995 1.00 94.19 90 ILE A C 1
ATOM 669 O O . ILE A 1 90 ? 8.096 9.705 -0.258 1.00 94.19 90 ILE A O 1
ATOM 673 N N . ALA A 1 91 ? 5.955 10.073 -0.762 1.00 93.81 91 ALA A N 1
ATOM 674 C CA . ALA A 1 91 ? 5.683 10.930 0.389 1.00 93.81 91 ALA A CA 1
ATOM 675 C C . ALA A 1 91 ? 5.830 10.165 1.704 1.00 93.81 91 ALA A C 1
ATOM 677 O O . ALA A 1 91 ? 6.359 10.717 2.666 1.00 93.81 91 ALA A O 1
ATOM 678 N N . ARG A 1 92 ? 5.425 8.890 1.744 1.00 90.44 92 ARG A N 1
ATOM 679 C CA . ARG A 1 92 ? 5.654 8.044 2.916 1.00 90.44 92 ARG A CA 1
ATOM 680 C C . ARG A 1 92 ? 7.137 7.728 3.104 1.00 90.44 92 ARG A C 1
ATOM 682 O O . ARG A 1 92 ? 7.630 7.857 4.219 1.00 90.44 92 ARG A O 1
ATOM 689 N N . TYR A 1 93 ? 7.842 7.395 2.025 1.00 90.62 93 TYR A N 1
ATOM 690 C CA . TYR A 1 93 ? 9.274 7.078 2.045 1.00 90.62 93 TYR A CA 1
ATOM 691 C C . TYR A 1 93 ? 10.149 8.263 2.482 1.00 90.62 93 TYR A C 1
ATOM 693 O O . TYR A 1 93 ? 11.045 8.129 3.311 1.00 90.62 93 TYR A O 1
ATOM 701 N N . THR A 1 94 ? 9.850 9.452 1.957 1.00 92.38 94 THR A N 1
ATOM 702 C CA . THR A 1 94 ? 10.571 10.704 2.254 1.00 92.38 94 THR A CA 1
ATOM 703 C C . THR A 1 94 ? 10.073 11.399 3.527 1.00 92.38 94 THR A C 1
ATOM 705 O O . THR A 1 94 ? 10.566 12.467 3.895 1.00 92.38 94 THR A O 1
ATOM 708 N N . GLY A 1 95 ? 9.069 10.825 4.196 1.00 89.62 95 GLY A N 1
ATOM 709 C CA . GLY A 1 95 ? 8.474 11.330 5.432 1.00 89.62 95 GLY A CA 1
ATOM 710 C C . GLY A 1 95 ? 7.450 12.456 5.257 1.00 89.62 95 GLY A C 1
ATOM 711 O O . GLY A 1 95 ? 6.718 12.750 6.201 1.00 89.62 95 GLY A O 1
ATOM 712 N N . SER A 1 96 ? 7.352 13.094 4.085 1.00 91.81 96 SER A N 1
ATOM 713 C CA . SER A 1 96 ? 6.305 14.088 3.829 1.00 91.81 96 SER A CA 1
ATOM 714 C C . SER A 1 96 ? 6.033 14.331 2.342 1.00 91.81 96 SER A C 1
ATOM 716 O O . SER A 1 96 ? 6.902 14.174 1.486 1.00 91.81 96 SER A O 1
ATOM 718 N N . LEU A 1 97 ? 4.828 14.815 2.027 1.00 92.25 97 LEU A N 1
ATOM 719 C CA . LEU A 1 97 ? 4.484 15.231 0.666 1.00 92.25 97 LEU A CA 1
ATOM 720 C C . LEU A 1 97 ? 5.343 16.411 0.155 1.00 92.25 97 LEU A C 1
ATOM 722 O O . LEU A 1 97 ? 5.803 16.345 -0.984 1.00 92.25 97 LEU A O 1
ATOM 726 N N . PRO A 1 98 ? 5.619 17.474 0.940 1.00 94.12 98 PRO A N 1
ATOM 727 C CA . PRO A 1 98 ? 6.573 18.504 0.527 1.00 94.12 98 PRO A CA 1
ATOM 728 C C . PRO A 1 98 ? 7.963 17.950 0.186 1.00 94.12 98 PRO A C 1
ATOM 730 O O . PRO A 1 98 ? 8.538 18.366 -0.821 1.00 94.12 98 PRO A O 1
ATOM 733 N N . SER A 1 99 ? 8.476 16.994 0.970 1.00 95.00 99 SER A N 1
ATOM 734 C CA . SER A 1 99 ? 9.759 16.331 0.700 1.00 95.00 99 SER A CA 1
ATOM 735 C C . SER A 1 99 ? 9.723 15.566 -0.624 1.00 95.00 99 SER A C 1
ATOM 737 O O . SER A 1 99 ? 10.586 15.784 -1.472 1.00 95.00 99 SER A O 1
ATOM 739 N N . ALA A 1 100 ? 8.686 14.759 -0.859 1.00 95.75 100 ALA A N 1
ATOM 740 C CA . ALA A 1 100 ? 8.507 14.046 -2.123 1.00 95.75 100 ALA A CA 1
ATOM 741 C C . ALA A 1 100 ? 8.446 14.993 -3.328 1.00 95.75 100 ALA A C 1
ATOM 743 O O . ALA A 1 100 ? 9.129 14.780 -4.326 1.00 95.75 100 ALA A O 1
ATOM 744 N N . LEU A 1 101 ? 7.678 16.083 -3.234 1.00 95.38 101 LEU A N 1
ATOM 745 C CA . LEU A 1 101 ? 7.597 17.073 -4.312 1.00 95.38 101 LEU A CA 1
ATOM 746 C C . LEU A 1 101 ? 8.932 17.794 -4.536 1.00 95.38 101 LEU A C 1
ATOM 748 O O . LEU A 1 101 ? 9.259 18.110 -5.678 1.00 95.38 101 LEU A O 1
ATOM 752 N N . LYS A 1 102 ? 9.716 18.042 -3.479 1.00 96.19 102 LYS A N 1
ATOM 753 C CA . LYS A 1 102 ? 11.074 18.591 -3.598 1.00 96.19 102 LYS A CA 1
ATOM 754 C C . LYS A 1 102 ? 11.993 17.629 -4.354 1.00 96.19 102 LYS A C 1
ATOM 756 O O . LYS A 1 102 ? 12.702 18.078 -5.247 1.00 96.19 102 LYS A O 1
ATOM 761 N N . VAL A 1 103 ? 11.940 16.331 -4.043 1.00 96.75 103 VAL A N 1
ATOM 762 C CA . VAL A 1 103 ? 12.705 15.284 -4.746 1.00 96.75 103 VAL A CA 1
ATOM 763 C C . VAL A 1 103 ? 12.315 15.224 -6.222 1.00 96.75 103 VAL A C 1
ATOM 765 O O . VAL A 1 103 ? 13.185 15.270 -7.084 1.00 96.75 103 VAL A O 1
ATOM 768 N N . LEU A 1 104 ? 11.015 15.204 -6.529 1.00 96.31 104 LEU A N 1
ATOM 769 C CA . LEU A 1 104 ? 10.520 15.145 -7.910 1.00 96.31 104 LEU A CA 1
ATOM 770 C C . LEU A 1 104 ? 10.882 16.391 -8.731 1.00 96.31 104 LEU A C 1
ATOM 772 O O . LEU A 1 104 ? 11.052 16.294 -9.940 1.00 96.31 104 LEU A O 1
ATOM 776 N N . ARG A 1 105 ? 11.017 17.556 -8.088 1.00 95.94 105 ARG A N 1
ATOM 777 C CA . ARG A 1 105 ? 11.502 18.798 -8.718 1.00 95.94 105 ARG A CA 1
ATOM 778 C C . ARG A 1 105 ? 13.028 18.864 -8.831 1.00 95.94 105 ARG A C 1
ATOM 780 O O . ARG A 1 105 ? 13.546 19.853 -9.345 1.00 95.94 105 ARG A O 1
ATOM 787 N N . GLY A 1 106 ? 13.742 17.853 -8.337 1.00 94.88 106 GLY A N 1
ATOM 788 C CA . GLY A 1 106 ? 15.185 17.745 -8.491 1.00 94.88 106 GLY A CA 1
ATOM 789 C C . GLY A 1 106 ? 15.592 17.704 -9.972 1.00 94.88 106 GLY A C 1
ATOM 790 O O . GLY A 1 106 ? 14.822 17.204 -10.800 1.00 94.88 106 GLY A O 1
ATOM 791 N N . PRO A 1 107 ? 16.789 18.207 -10.330 1.00 94.94 107 PRO A N 1
ATOM 792 C CA . PRO A 1 107 ? 17.250 18.238 -11.718 1.00 94.94 107 PRO A CA 1
ATOM 793 C C . PRO A 1 107 ? 17.172 16.857 -12.384 1.00 94.94 107 PRO A C 1
ATOM 795 O O . PRO A 1 107 ? 17.780 15.901 -11.911 1.00 94.94 107 PRO A O 1
ATOM 798 N N . GLY A 1 108 ? 16.393 16.742 -13.463 1.00 94.69 108 GLY A N 1
ATOM 799 C CA . GLY A 1 108 ? 16.240 15.512 -14.253 1.00 94.69 108 GLY A CA 1
ATOM 800 C C . GLY A 1 108 ? 15.447 14.372 -13.595 1.00 94.69 108 GLY A C 1
ATOM 801 O O . GLY A 1 108 ? 15.135 13.396 -14.275 1.00 94.69 108 GLY A O 1
ATOM 802 N N . VAL A 1 109 ? 15.068 14.475 -12.315 1.00 96.75 109 VAL A N 1
ATOM 803 C CA . VAL A 1 109 ? 14.358 13.395 -11.600 1.00 96.75 109 VAL A CA 1
ATOM 804 C C . VAL A 1 109 ? 12.996 13.132 -12.234 1.00 96.75 109 VAL A C 1
ATOM 806 O O . VAL A 1 109 ? 12.671 11.988 -12.544 1.00 96.75 109 VAL A O 1
ATOM 809 N N . TRP A 1 110 ? 12.213 14.184 -12.487 1.00 96.81 110 TRP A N 1
ATOM 810 C CA . TRP A 1 110 ? 10.897 14.029 -13.103 1.00 96.81 110 TRP A CA 1
ATOM 811 C C . TRP A 1 110 ? 10.972 13.419 -14.504 1.00 96.81 110 TRP A C 1
ATOM 813 O O . TRP A 1 110 ? 10.180 12.537 -14.822 1.00 96.81 110 TRP A O 1
ATOM 823 N N . ASP A 1 111 ? 11.946 13.813 -15.324 1.00 96.75 111 ASP A N 1
ATOM 824 C CA . ASP A 1 111 ? 12.117 13.242 -16.663 1.00 96.75 111 ASP A CA 1
ATOM 825 C C . ASP A 1 111 ? 12.476 11.753 -16.611 1.00 96.75 111 ASP A C 1
ATOM 827 O O . ASP A 1 111 ? 11.968 10.962 -17.410 1.00 96.75 111 ASP A O 1
ATOM 831 N N . LEU A 1 112 ? 13.280 11.340 -15.628 1.00 96.81 112 LEU A N 1
ATOM 832 C CA . LEU A 1 112 ? 13.565 9.928 -15.382 1.00 96.81 112 LEU A CA 1
ATOM 833 C C . LEU A 1 112 ? 12.322 9.167 -14.900 1.00 96.81 112 LEU A C 1
ATOM 835 O O . LEU A 1 112 ? 12.074 8.066 -15.391 1.00 96.81 112 LEU A O 1
ATOM 839 N N . CYS A 1 113 ? 11.499 9.753 -14.024 1.00 96.12 113 CYS A N 1
ATOM 840 C CA . CYS A 1 113 ? 10.206 9.177 -13.635 1.00 96.12 113 CYS A CA 1
ATOM 841 C C . CYS A 1 113 ? 9.270 9.021 -14.842 1.00 96.12 113 CYS A C 1
ATOM 843 O O . CYS A 1 113 ? 8.671 7.964 -15.026 1.00 96.12 113 CYS A O 1
ATOM 845 N N . ARG A 1 114 ? 9.178 10.037 -15.710 1.00 95.56 114 ARG A N 1
ATOM 846 C CA . ARG A 1 114 ? 8.387 9.984 -16.952 1.00 95.56 114 ARG A CA 1
ATOM 847 C C . ARG A 1 114 ? 8.891 8.898 -17.899 1.00 95.56 114 ARG A C 1
ATOM 849 O O . ARG A 1 114 ? 8.082 8.205 -18.507 1.00 95.56 114 ARG A O 1
ATOM 856 N N . LYS A 1 115 ? 10.211 8.725 -18.010 1.00 94.94 115 LYS A N 1
ATOM 857 C CA . LYS A 1 115 ? 10.826 7.658 -18.811 1.00 94.94 115 LYS A CA 1
ATOM 858 C C . LYS A 1 115 ? 10.539 6.271 -18.233 1.00 94.94 115 LYS A C 1
ATOM 860 O O . LYS A 1 115 ? 10.236 5.361 -18.997 1.00 94.94 115 LYS A O 1
ATOM 865 N N . ALA A 1 116 ? 10.623 6.109 -16.912 1.00 93.81 116 ALA A N 1
ATOM 866 C CA . ALA A 1 116 ? 10.271 4.862 -16.235 1.00 93.81 116 ALA A CA 1
ATOM 867 C C . ALA A 1 116 ? 8.787 4.523 -16.443 1.00 93.81 116 ALA A C 1
ATOM 869 O O . ALA A 1 116 ? 8.466 3.407 -16.840 1.00 93.81 116 ALA A O 1
ATOM 870 N N . TRP A 1 117 ? 7.906 5.512 -16.292 1.00 93.56 117 TRP A N 1
ATOM 871 C CA . TRP A 1 117 ? 6.479 5.382 -16.571 1.00 93.56 117 TRP A CA 1
ATOM 872 C C . TRP A 1 117 ? 6.205 4.982 -18.024 1.00 93.56 117 TRP A C 1
ATOM 874 O O . TRP A 1 117 ? 5.469 4.040 -18.284 1.00 93.56 117 TRP A O 1
ATOM 884 N N . GLY A 1 118 ? 6.855 5.640 -18.985 1.00 92.31 118 GLY A N 1
ATOM 885 C CA . GLY A 1 118 ? 6.705 5.336 -20.411 1.00 92.31 118 GLY A CA 1
ATOM 886 C C . GLY A 1 118 ? 7.238 3.965 -20.844 1.00 92.31 118 GLY A C 1
ATOM 887 O O . GLY A 1 118 ? 7.125 3.631 -22.018 1.00 92.31 118 GLY A O 1
ATOM 888 N N . SER A 1 119 ? 7.833 3.175 -19.939 1.00 90.69 119 SER A N 1
ATOM 889 C CA . SER A 1 119 ? 8.233 1.792 -20.232 1.00 90.69 119 SER A CA 1
ATOM 890 C C . SER A 1 119 ? 7.068 0.799 -20.203 1.00 90.69 119 SER A C 1
ATOM 892 O O . SER A 1 119 ? 7.206 -0.317 -20.705 1.00 90.69 119 SER A O 1
ATOM 894 N N . PHE A 1 120 ? 5.925 1.193 -19.641 1.00 87.38 120 PHE A N 1
ATOM 895 C CA . PHE A 1 120 ? 4.719 0.381 -19.634 1.00 87.38 120 PHE A CA 1
ATOM 896 C C . PHE A 1 120 ? 3.941 0.535 -20.941 1.00 87.38 120 PHE A C 1
ATOM 898 O O . PHE A 1 120 ? 3.809 1.637 -21.474 1.00 87.38 120 PHE A O 1
ATOM 905 N N . ALA A 1 121 ? 3.406 -0.575 -21.450 1.00 79.12 121 ALA A N 1
ATOM 906 C CA . ALA A 1 121 ? 2.473 -0.535 -22.568 1.00 79.12 121 ALA A CA 1
ATOM 907 C C . ALA A 1 121 ? 1.170 0.165 -22.139 1.00 79.12 121 ALA A C 1
ATOM 909 O O . ALA A 1 121 ? 0.735 0.022 -20.997 1.00 79.12 121 ALA A O 1
ATOM 910 N N . ASP A 1 122 ? 0.571 0.927 -23.054 1.00 81.56 122 ASP A N 1
ATOM 911 C CA . ASP A 1 122 ? -0.776 1.503 -22.927 1.00 81.56 122 ASP A CA 1
ATOM 912 C C . ASP A 1 122 ? -1.008 2.489 -21.765 1.00 81.56 122 ASP A C 1
ATOM 914 O O . ASP A 1 122 ? -2.149 2.785 -21.408 1.00 81.56 122 ASP A O 1
ATOM 918 N N . VAL A 1 123 ? 0.053 3.075 -21.198 1.00 85.44 123 VAL A N 1
ATOM 919 C CA . VAL A 1 123 ? -0.090 4.149 -20.203 1.00 85.44 123 VAL A CA 1
ATOM 920 C C . VAL A 1 123 ? -0.141 5.529 -20.856 1.00 85.44 123 VAL A C 1
ATOM 922 O O . VAL A 1 123 ? 0.660 5.871 -21.728 1.00 85.44 123 VAL A O 1
ATOM 925 N N . ALA A 1 124 ? -1.060 6.376 -20.386 1.00 86.94 124 ALA A N 1
ATOM 926 C CA . ALA A 1 124 ? -1.102 7.773 -20.803 1.00 86.94 124 ALA A CA 1
ATOM 927 C C . ALA A 1 124 ? 0.197 8.495 -20.391 1.00 86.94 124 ALA A C 1
ATOM 929 O O . ALA A 1 124 ? 0.682 8.289 -19.272 1.00 86.94 124 ALA A O 1
ATOM 930 N N . PRO A 1 125 ? 0.765 9.362 -21.250 1.00 89.69 125 PRO A N 1
ATOM 931 C CA . PRO A 1 125 ? 1.997 10.066 -20.929 1.00 89.69 125 PRO A CA 1
ATOM 932 C C . PRO A 1 125 ? 1.793 11.024 -19.753 1.00 89.69 125 PRO A C 1
ATOM 934 O O . PRO A 1 125 ? 0.784 11.726 -19.654 1.00 89.69 125 PRO A O 1
ATOM 937 N N . LEU A 1 126 ? 2.790 11.090 -18.873 1.00 91.81 126 LEU A N 1
ATOM 938 C CA . LEU A 1 126 ? 2.787 12.039 -17.766 1.00 91.81 126 LEU A CA 1
ATOM 939 C C . LEU A 1 126 ? 3.108 13.467 -18.249 1.00 91.81 126 LEU A C 1
ATOM 941 O O . LEU A 1 126 ? 3.986 13.636 -19.111 1.00 91.81 126 LEU A O 1
ATOM 945 N N . PRO A 1 127 ? 2.466 14.497 -17.657 1.00 91.25 127 PRO A N 1
ATOM 946 C CA . PRO A 1 127 ? 2.783 15.903 -17.902 1.00 91.25 127 PRO A CA 1
ATOM 947 C C . PRO A 1 127 ? 4.275 16.236 -17.716 1.00 91.25 127 PRO A C 1
ATOM 949 O O . PRO A 1 127 ? 4.972 15.558 -16.957 1.00 91.25 127 PRO A O 1
ATOM 952 N N . PRO A 1 128 ? 4.781 17.313 -18.348 1.00 90.56 128 PRO A N 1
ATOM 953 C CA . PRO A 1 128 ? 6.195 17.696 -18.274 1.00 90.56 128 PRO A CA 1
ATOM 954 C C . PRO A 1 128 ? 6.650 18.174 -16.889 1.00 90.56 128 PRO A C 1
ATOM 956 O O . PRO A 1 128 ? 7.846 18.293 -16.661 1.00 90.56 128 PRO A O 1
ATOM 959 N N . PHE A 1 129 ? 5.727 18.411 -15.955 1.00 90.75 129 PHE A N 1
ATOM 960 C CA . PHE A 1 129 ? 6.027 18.849 -14.592 1.00 90.75 129 PHE A CA 1
ATOM 961 C C . PHE A 1 129 ? 5.332 17.943 -13.568 1.00 90.75 129 PHE A C 1
ATOM 963 O O . PHE A 1 129 ? 4.248 17.429 -13.866 1.00 90.75 129 PHE A O 1
ATOM 970 N N . PRO A 1 130 ? 5.915 17.749 -12.369 1.00 90.12 130 PRO A N 1
ATOM 971 C CA . PRO A 1 130 ? 5.280 16.973 -11.309 1.00 90.12 130 PRO A CA 1
ATOM 972 C C . PRO A 1 130 ? 3.992 17.656 -10.815 1.00 90.12 130 PRO A C 1
ATOM 974 O O . PRO A 1 130 ? 3.861 18.881 -10.921 1.00 90.12 130 PRO A O 1
ATOM 977 N N . PRO A 1 131 ? 3.032 16.899 -10.254 1.00 87.31 131 PRO A N 1
ATOM 978 C CA . PRO A 1 131 ? 1.766 17.456 -9.800 1.00 87.31 131 PRO A CA 1
ATOM 979 C C . PRO A 1 131 ? 1.927 18.433 -8.639 1.00 87.31 131 PRO A C 1
ATOM 981 O O . PRO A 1 131 ? 2.861 18.380 -7.837 1.00 87.31 131 PRO A O 1
ATOM 984 N N . GLU A 1 132 ? 0.932 19.301 -8.512 1.00 86.12 132 GLU A N 1
ATOM 985 C CA . GLU A 1 132 ? 0.779 20.172 -7.357 1.00 86.12 132 GLU A CA 1
ATOM 986 C C . GLU A 1 132 ? 0.148 19.443 -6.166 1.00 86.12 132 GLU A C 1
ATOM 988 O O . GLU A 1 132 ? -0.639 18.505 -6.319 1.00 86.12 132 GLU A O 1
ATOM 993 N N . ARG A 1 133 ? 0.446 19.939 -4.958 1.00 85.00 133 ARG A N 1
ATOM 994 C CA . ARG A 1 133 ? 0.035 19.345 -3.677 1.00 85.00 133 ARG A CA 1
ATOM 995 C C . ARG A 1 133 ? -1.469 19.065 -3.584 1.00 85.00 133 ARG A C 1
ATOM 997 O O . ARG A 1 133 ? -1.850 18.027 -3.054 1.00 85.00 133 ARG A O 1
ATOM 1004 N N . TYR A 1 134 ? -2.317 19.966 -4.084 1.00 82.38 134 TYR A N 1
ATOM 1005 C CA . TYR A 1 134 ? -3.774 19.840 -3.944 1.00 82.38 134 TYR A CA 1
ATOM 1006 C C . TYR A 1 134 ? -4.347 18.620 -4.681 1.00 82.38 134 TYR A C 1
ATOM 1008 O O . TYR A 1 134 ? -5.382 18.099 -4.276 1.00 82.38 134 TYR A O 1
ATOM 1016 N N . ARG A 1 135 ? -3.672 18.119 -5.728 1.00 81.75 135 ARG A N 1
ATOM 1017 C CA . ARG A 1 135 ? -4.161 16.975 -6.518 1.00 81.75 135 ARG A CA 1
ATOM 1018 C C . ARG A 1 135 ? -4.150 15.668 -5.728 1.00 81.75 135 ARG A C 1
ATOM 1020 O O . ARG A 1 135 ? -5.005 14.821 -5.953 1.00 81.75 135 ARG A O 1
ATOM 1027 N N . LEU A 1 136 ? -3.221 15.529 -4.783 1.00 83.62 136 LEU A N 1
ATOM 1028 C CA . LEU A 1 136 ? -3.192 14.386 -3.870 1.00 83.62 136 LEU A CA 1
ATOM 1029 C C . LEU A 1 136 ? -4.249 14.494 -2.768 1.00 83.62 136 LEU A C 1
ATOM 1031 O O . LEU A 1 136 ? -4.682 13.468 -2.256 1.00 83.62 136 LEU A O 1
ATOM 1035 N N . GLY A 1 137 ? -4.676 15.715 -2.426 1.00 80.62 137 GLY A N 1
ATOM 1036 C CA . GLY A 1 137 ? -5.800 15.934 -1.514 1.00 80.62 137 GLY A CA 1
ATOM 1037 C C . GLY A 1 137 ? -7.066 15.275 -2.050 1.00 80.62 137 GLY A C 1
ATOM 1038 O O . GLY A 1 137 ? -7.638 14.440 -1.369 1.00 80.62 137 GLY A O 1
ATOM 1039 N N . TYR A 1 138 ? -7.396 15.532 -3.318 1.00 77.69 138 TYR A N 1
ATOM 1040 C CA . TYR A 1 138 ? -8.572 14.937 -3.956 1.00 77.69 138 TYR A CA 1
ATOM 1041 C C . TYR A 1 138 ? -8.526 13.399 -3.993 1.00 77.69 138 TYR A C 1
ATOM 1043 O O . TYR A 1 138 ? -9.510 12.753 -3.662 1.00 77.69 138 TYR A O 1
ATOM 1051 N N . LEU A 1 139 ? -7.375 12.798 -4.331 1.00 83.12 139 LEU A N 1
ATOM 1052 C CA . LEU A 1 139 ? -7.222 11.337 -4.280 1.00 83.12 139 LEU A CA 1
ATOM 1053 C C . LEU A 1 139 ? -7.487 10.787 -2.871 1.00 83.12 139 LEU A C 1
ATOM 1055 O O . LEU A 1 139 ? -8.187 9.792 -2.714 1.00 83.12 139 LEU A O 1
ATOM 1059 N N . ARG A 1 140 ? -6.899 11.423 -1.856 1.00 84.38 140 ARG A N 1
ATOM 1060 C CA . ARG A 1 140 ? -7.060 11.017 -0.459 1.00 84.38 140 ARG A CA 1
ATOM 1061 C C . ARG A 1 140 ? -8.518 11.124 -0.020 1.00 84.38 140 ARG A C 1
ATOM 1063 O O . ARG A 1 140 ? -8.995 10.227 0.661 1.00 84.38 140 ARG A O 1
ATOM 1070 N N . ASP A 1 141 ? -9.191 12.207 -0.387 1.00 82.31 141 ASP A N 1
ATOM 1071 C CA . ASP A 1 141 ? -10.572 12.455 0.018 1.00 82.31 141 ASP A CA 1
ATOM 1072 C C . ASP A 1 141 ? -11.498 11.383 -0.593 1.00 82.31 141 ASP A C 1
ATOM 1074 O O . ASP A 1 141 ? -12.226 10.739 0.150 1.00 82.31 141 ASP A O 1
ATOM 1078 N N . VAL A 1 142 ? -11.327 11.035 -1.878 1.00 79.31 142 VAL A N 1
ATOM 1079 C CA . VAL A 1 142 ? -12.044 9.908 -2.519 1.00 79.31 142 VAL A CA 1
ATOM 1080 C C . VAL A 1 142 ? -11.822 8.579 -1.787 1.00 79.31 142 VAL A C 1
ATOM 1082 O O . VAL A 1 142 ? -12.762 7.820 -1.576 1.00 79.31 142 VAL A O 1
ATOM 1085 N N . ILE A 1 143 ? -10.582 8.268 -1.403 1.00 84.12 143 ILE A N 1
ATOM 1086 C CA . ILE A 1 143 ? -10.268 7.009 -0.707 1.00 84.12 143 ILE A CA 1
ATOM 1087 C C . ILE A 1 143 ? -10.884 6.981 0.701 1.00 84.12 143 ILE A C 1
ATOM 1089 O O . ILE A 1 143 ? -11.313 5.927 1.161 1.00 84.12 143 ILE A O 1
ATOM 1093 N N . ASN A 1 144 ? -10.919 8.123 1.388 1.00 82.38 144 ASN A N 1
ATOM 1094 C CA . ASN A 1 144 ? -11.413 8.218 2.760 1.00 82.38 144 ASN A CA 1
ATOM 1095 C C . ASN A 1 144 ? -12.942 8.317 2.850 1.00 82.38 144 ASN A C 1
ATOM 1097 O O . ASN A 1 144 ? -13.511 7.900 3.852 1.00 82.38 144 ASN A O 1
ATOM 1101 N N . GLU A 1 145 ? -13.598 8.893 1.843 1.00 83.69 145 GLU A N 1
ATOM 1102 C CA . GLU A 1 145 ? -15.058 9.052 1.801 1.00 83.69 145 GLU A CA 1
ATOM 1103 C C . GLU A 1 145 ? -15.777 7.769 1.360 1.00 83.69 145 GLU A C 1
ATOM 1105 O O . GLU A 1 145 ? -16.981 7.628 1.575 1.00 83.69 145 GLU A O 1
ATOM 1110 N N . HIS A 1 146 ? -15.047 6.812 0.780 1.00 84.69 146 HIS A N 1
ATOM 1111 C CA . HIS A 1 146 ? -15.603 5.572 0.256 1.00 84.69 146 HIS A CA 1
ATOM 1112 C C . HIS A 1 146 ? -14.878 4.340 0.812 1.00 84.69 146 HIS A C 1
ATOM 1114 O O . HIS A 1 146 ? -13.820 3.951 0.319 1.00 84.69 146 HIS A O 1
ATOM 1120 N N . GLU A 1 147 ? -15.487 3.663 1.790 1.00 85.31 147 GLU A N 1
ATOM 1121 C CA . GLU A 1 147 ? -14.939 2.426 2.375 1.00 85.31 147 GLU A CA 1
ATOM 1122 C C . GLU A 1 147 ? -14.676 1.341 1.315 1.00 85.31 147 GLU A C 1
ATOM 1124 O O . GLU A 1 147 ? -13.647 0.666 1.351 1.00 85.31 147 GLU A O 1
ATOM 1129 N N . GLU A 1 148 ? -15.548 1.239 0.308 1.00 87.12 148 GLU A N 1
ATOM 1130 C CA . GLU A 1 148 ? -15.383 0.334 -0.835 1.00 87.12 148 GLU A CA 1
ATOM 1131 C C . GLU A 1 148 ? -14.112 0.626 -1.652 1.00 87.12 148 GLU A C 1
ATOM 1133 O O . GLU A 1 148 ? -13.478 -0.303 -2.155 1.00 87.12 148 GLU A O 1
ATOM 1138 N N . ALA A 1 149 ? -13.697 1.895 -1.758 1.00 86.31 149 ALA A N 1
ATOM 1139 C CA . ALA A 1 149 ? -12.462 2.271 -2.447 1.00 86.31 149 ALA A CA 1
ATOM 1140 C C . ALA A 1 149 ? -11.239 1.739 -1.696 1.00 86.31 149 ALA A C 1
ATOM 1142 O O . ALA A 1 149 ? -10.318 1.186 -2.300 1.00 86.31 149 ALA A O 1
ATOM 1143 N N . MET A 1 150 ? -11.241 1.883 -0.367 1.00 88.19 150 MET A N 1
ATOM 1144 C CA . MET A 1 150 ? -10.183 1.354 0.488 1.00 88.19 150 MET A CA 1
ATOM 1145 C C . MET A 1 150 ? -10.151 -0.177 0.449 1.00 88.19 150 MET A C 1
ATOM 1147 O O . MET A 1 150 ? -9.074 -0.761 0.340 1.00 88.19 150 MET A O 1
ATOM 1151 N N . ALA A 1 151 ? -11.313 -0.834 0.491 1.00 88.50 151 ALA A N 1
ATOM 1152 C CA . ALA A 1 151 ? -11.411 -2.287 0.375 1.00 88.50 151 ALA A CA 1
ATOM 1153 C C . ALA A 1 151 ? -10.851 -2.785 -0.969 1.00 88.50 151 ALA A C 1
ATOM 1155 O O . ALA A 1 151 ? -10.009 -3.682 -0.983 1.00 88.50 151 ALA A O 1
ATOM 1156 N N . ALA A 1 152 ? -11.229 -2.151 -2.085 1.00 87.94 152 ALA A N 1
ATOM 1157 C CA . ALA A 1 152 ? -10.718 -2.488 -3.414 1.00 87.94 152 ALA A CA 1
ATOM 1158 C C . ALA A 1 152 ? -9.199 -2.275 -3.532 1.00 87.94 152 ALA A C 1
ATOM 1160 O O . ALA A 1 152 ? -8.498 -3.106 -4.113 1.00 87.94 152 ALA A O 1
ATOM 1161 N N . LEU A 1 153 ? -8.666 -1.195 -2.952 1.00 90.31 153 LEU A N 1
ATOM 1162 C CA . LEU A 1 153 ? -7.222 -0.946 -2.917 1.00 90.31 153 LEU A CA 1
ATOM 1163 C C . LEU A 1 153 ? -6.476 -2.015 -2.122 1.00 90.31 153 LEU A C 1
ATOM 1165 O O . LEU A 1 153 ? -5.440 -2.495 -2.579 1.00 90.31 153 LEU A O 1
ATOM 1169 N N . LYS A 1 154 ? -6.992 -2.394 -0.950 1.00 92.88 154 LYS A N 1
ATOM 1170 C CA . LYS A 1 154 ? -6.397 -3.444 -0.121 1.00 92.88 154 LYS A CA 1
ATOM 1171 C C . LYS A 1 154 ? -6.422 -4.801 -0.823 1.00 92.88 154 LYS A C 1
ATOM 1173 O O . LYS A 1 154 ? -5.412 -5.495 -0.815 1.00 92.88 154 LYS A O 1
ATOM 1178 N N . GLU A 1 155 ? -7.532 -5.138 -1.473 1.00 92.88 155 GLU A N 1
ATOM 1179 C CA . GLU A 1 155 ? -7.675 -6.348 -2.288 1.00 92.88 155 GLU A CA 1
ATOM 1180 C C . GLU A 1 155 ? -6.632 -6.406 -3.407 1.00 92.88 155 GLU A C 1
ATOM 1182 O O . GLU A 1 155 ? -5.863 -7.362 -3.533 1.00 92.88 155 GLU A O 1
ATOM 1187 N N . SER A 1 156 ? -6.544 -5.322 -4.174 1.00 92.25 156 SER A N 1
ATOM 1188 C CA . SER A 1 156 ? -5.644 -5.207 -5.322 1.00 92.25 156 SER A CA 1
ATOM 1189 C C . SER A 1 156 ? -4.174 -5.201 -4.897 1.00 92.25 156 SER A C 1
ATOM 1191 O O . SER A 1 156 ? -3.328 -5.824 -5.548 1.00 92.25 156 SER A O 1
ATOM 1193 N N . PHE A 1 157 ? -3.865 -4.541 -3.774 1.00 94.19 157 PHE A N 1
ATOM 1194 C CA . PHE A 1 157 ? -2.543 -4.568 -3.157 1.00 94.19 157 PHE A CA 1
ATOM 1195 C C . PHE A 1 157 ? -2.171 -5.988 -2.749 1.00 94.19 157 PHE A C 1
ATOM 1197 O O . PHE A 1 157 ? -1.109 -6.462 -3.146 1.00 94.19 157 PHE A O 1
ATOM 1204 N N . THR A 1 158 ? -3.053 -6.690 -2.033 1.00 96.06 158 THR A N 1
ATOM 1205 C CA . THR A 1 158 ? -2.774 -8.047 -1.565 1.00 96.06 158 THR A CA 1
ATOM 1206 C C . THR A 1 158 ? -2.557 -9.018 -2.714 1.00 96.06 158 THR A C 1
ATOM 1208 O O . THR A 1 158 ? -1.520 -9.682 -2.750 1.00 96.06 158 THR A O 1
ATOM 1211 N N . GLY A 1 159 ? -3.439 -9.038 -3.715 1.00 95.00 159 GLY A N 1
ATOM 1212 C CA . GLY A 1 159 ? -3.243 -9.900 -4.880 1.00 95.00 159 GLY A CA 1
ATOM 1213 C C . GLY A 1 159 ? -1.956 -9.579 -5.647 1.00 95.00 159 GLY A C 1
ATOM 1214 O O . GLY A 1 159 ? -1.242 -10.474 -6.102 1.00 95.00 159 GLY A O 1
ATOM 1215 N N . GLY A 1 160 ? -1.611 -8.297 -5.775 1.00 92.94 160 GLY A N 1
ATOM 1216 C CA . GLY A 1 160 ? -0.366 -7.868 -6.403 1.00 92.94 160 GLY A CA 1
ATOM 1217 C C . GLY A 1 160 ? 0.893 -8.264 -5.629 1.00 92.94 160 GLY A C 1
ATOM 1218 O O . GLY A 1 160 ? 1.858 -8.741 -6.233 1.00 92.94 160 GLY A O 1
ATOM 1219 N N . SER A 1 161 ? 0.874 -8.111 -4.306 1.00 94.31 161 SER A N 1
ATOM 1220 C CA . SER A 1 161 ? 1.973 -8.488 -3.416 1.00 94.31 161 SER A CA 1
ATOM 1221 C C . SER A 1 161 ? 2.169 -9.999 -3.341 1.00 94.31 161 SER A C 1
ATOM 1223 O O . SER A 1 161 ? 3.308 -10.456 -3.410 1.00 94.31 161 SER A O 1
ATOM 1225 N N . VAL A 1 162 ? 1.091 -10.788 -3.294 1.00 95.56 162 VAL A N 1
ATOM 1226 C CA . VAL A 1 162 ? 1.171 -12.258 -3.360 1.00 95.56 162 VAL A CA 1
ATOM 1227 C C . VAL A 1 162 ? 1.789 -12.702 -4.686 1.00 95.56 162 VAL A C 1
ATOM 1229 O O . VAL A 1 162 ? 2.741 -13.479 -4.685 1.00 95.56 162 VAL A O 1
ATOM 1232 N N . ARG A 1 163 ? 1.355 -12.138 -5.823 1.00 93.69 163 ARG A N 1
ATOM 1233 C CA . ARG A 1 163 ? 1.985 -12.425 -7.126 1.00 93.69 163 ARG A CA 1
ATOM 1234 C C . ARG A 1 163 ? 3.463 -12.038 -7.163 1.00 93.69 163 ARG A C 1
ATOM 1236 O O . ARG A 1 163 ? 4.252 -12.703 -7.835 1.00 93.69 163 ARG A O 1
ATOM 1243 N N . MET A 1 164 ? 3.852 -10.957 -6.483 1.00 90.88 164 MET A N 1
ATOM 1244 C CA . MET A 1 164 ? 5.262 -10.591 -6.350 1.00 90.88 164 MET A CA 1
ATOM 1245 C C . MET A 1 164 ? 6.022 -11.645 -5.540 1.00 90.88 164 MET A C 1
ATOM 1247 O O . MET A 1 164 ? 7.045 -12.128 -6.013 1.00 90.88 164 MET A O 1
ATOM 1251 N N . ALA A 1 165 ? 5.506 -12.048 -4.377 1.00 93.31 165 ALA A N 1
ATOM 1252 C CA . ALA A 1 165 ? 6.103 -13.097 -3.553 1.00 93.31 165 ALA A CA 1
ATOM 1253 C C . ALA A 1 165 ? 6.272 -14.413 -4.336 1.00 93.31 165 ALA A C 1
ATOM 1255 O O . ALA A 1 165 ? 7.369 -14.969 -4.365 1.00 93.31 165 ALA A O 1
ATOM 1256 N N . GLN A 1 166 ? 5.250 -14.828 -5.089 1.00 94.31 166 GLN A N 1
ATOM 1257 C CA . GLN A 1 166 ? 5.283 -16.009 -5.964 1.00 94.31 166 GLN A CA 1
ATOM 1258 C C . GLN A 1 166 ? 6.371 -15.935 -7.030 1.00 94.31 166 GLN A C 1
ATOM 1260 O O . GLN A 1 166 ? 7.086 -16.910 -7.260 1.00 94.31 166 GLN A O 1
ATOM 1265 N N . ARG A 1 167 ? 6.572 -14.766 -7.648 1.00 91.38 167 ARG A N 1
ATOM 1266 C CA . ARG A 1 167 ? 7.677 -14.557 -8.599 1.00 91.38 167 ARG A CA 1
ATOM 1267 C C . ARG A 1 167 ? 9.054 -14.650 -7.944 1.00 91.38 167 ARG A C 1
ATOM 1269 O O . ARG A 1 167 ? 10.018 -14.975 -8.633 1.00 91.38 167 ARG A O 1
ATOM 1276 N N . LEU A 1 168 ? 9.146 -14.363 -6.647 1.00 90.00 168 LEU A N 1
ATOM 1277 C CA . LEU A 1 168 ? 10.368 -14.500 -5.853 1.00 90.00 168 LEU A CA 1
ATOM 1278 C C . LEU A 1 168 ? 10.547 -15.919 -5.278 1.00 90.00 168 LEU A C 1
ATOM 1280 O O . LEU A 1 168 ? 11.594 -16.198 -4.701 1.00 90.00 168 LEU A O 1
ATOM 1284 N N . GLY A 1 169 ? 9.582 -16.819 -5.502 1.00 91.75 169 GLY A N 1
ATOM 1285 C CA . GLY A 1 169 ? 9.612 -18.220 -5.073 1.00 91.75 169 GLY A CA 1
ATOM 1286 C C . GLY A 1 169 ? 8.842 -18.515 -3.783 1.00 91.75 169 GLY A C 1
ATOM 1287 O O . GLY A 1 169 ? 8.810 -19.667 -3.363 1.00 91.75 169 GLY A O 1
ATOM 1288 N N . ASN A 1 170 ? 8.200 -17.514 -3.183 1.00 94.38 170 ASN A N 1
ATOM 1289 C CA . ASN A 1 170 ? 7.435 -17.646 -1.944 1.00 94.38 170 ASN A CA 1
ATOM 1290 C C . ASN A 1 170 ? 5.940 -17.824 -2.223 1.00 94.38 170 ASN A C 1
ATOM 1292 O O . ASN A 1 170 ? 5.425 -17.291 -3.198 1.00 94.38 170 ASN A O 1
ATOM 1296 N N . LEU A 1 171 ? 5.212 -18.504 -1.339 1.00 94.81 171 LEU A N 1
ATOM 1297 C CA . LEU A 1 171 ? 3.754 -18.673 -1.427 1.00 94.81 171 LEU A CA 1
ATOM 1298 C C . LEU A 1 171 ? 3.275 -19.281 -2.759 1.00 94.81 171 LEU A C 1
ATOM 1300 O O . LEU A 1 171 ? 2.196 -18.958 -3.259 1.00 94.81 171 LEU A O 1
ATOM 1304 N N . THR A 1 172 ? 4.111 -20.120 -3.371 1.00 93.56 172 THR A N 1
ATOM 1305 C CA . THR A 1 172 ? 3.749 -20.874 -4.578 1.00 93.56 172 THR A CA 1
ATOM 1306 C C . THR A 1 172 ? 2.869 -22.067 -4.211 1.00 93.56 172 THR A C 1
ATOM 1308 O O . THR A 1 172 ? 2.923 -22.544 -3.080 1.00 93.56 172 THR A O 1
ATOM 1311 N N . ASP A 1 173 ? 2.045 -22.555 -5.136 1.00 90.06 173 ASP A N 1
ATOM 1312 C CA . ASP A 1 173 ? 1.199 -23.720 -4.860 1.00 90.06 173 ASP A CA 1
ATOM 1313 C C . ASP A 1 173 ? 2.060 -24.931 -4.475 1.00 90.06 173 ASP A C 1
ATOM 1315 O O . ASP A 1 173 ? 2.968 -25.337 -5.207 1.00 90.06 173 ASP A O 1
ATOM 1319 N N . SER A 1 174 ? 1.781 -25.501 -3.304 1.00 85.69 174 SER A N 1
ATOM 1320 C CA . SER A 1 174 ? 2.542 -26.609 -2.731 1.00 85.69 174 SER A CA 1
ATOM 1321 C C . SER A 1 174 ? 1.669 -27.384 -1.746 1.00 85.69 174 SER A C 1
ATOM 1323 O O . SER A 1 174 ? 0.847 -26.795 -1.049 1.00 85.69 174 SER A O 1
ATOM 1325 N N . GLU A 1 175 ? 1.845 -28.706 -1.676 1.00 80.25 175 GLU A N 1
ATOM 1326 C CA . GLU A 1 175 ? 1.088 -29.579 -0.760 1.00 80.25 175 GLU A CA 1
ATOM 1327 C C . GLU A 1 175 ? 1.488 -29.391 0.715 1.00 80.25 175 GLU A C 1
ATOM 1329 O O . GLU A 1 175 ? 0.770 -29.828 1.613 1.00 80.25 175 GLU A O 1
ATOM 1334 N N . GLY A 1 176 ? 2.602 -28.698 0.969 1.00 74.56 176 GLY A N 1
ATOM 1335 C CA . GLY A 1 176 ? 3.101 -28.405 2.309 1.00 74.56 176 GLY A CA 1
ATOM 1336 C C . GLY A 1 176 ? 3.563 -29.629 3.092 1.00 74.56 176 GLY A C 1
ATOM 1337 O O . GLY A 1 176 ? 3.393 -30.781 2.700 1.00 74.56 176 GLY A O 1
ATOM 1338 N N . CYS A 1 177 ? 4.225 -29.378 4.218 1.00 77.06 177 CYS A N 1
ATOM 1339 C CA . CYS A 1 177 ? 4.660 -30.424 5.135 1.00 77.06 177 CYS A CA 1
ATOM 1340 C C . CYS A 1 177 ? 4.380 -29.984 6.569 1.00 77.06 177 CYS A C 1
ATOM 1342 O O . CYS A 1 177 ? 5.077 -29.134 7.112 1.00 77.06 177 CYS A O 1
ATOM 1344 N N . LEU A 1 178 ? 3.393 -30.606 7.215 1.00 76.62 178 LEU A N 1
ATOM 1345 C CA . LEU A 1 178 ? 3.015 -30.270 8.595 1.00 76.62 178 LEU A CA 1
ATOM 1346 C C . LEU A 1 178 ? 4.128 -30.549 9.621 1.00 76.62 178 LEU A C 1
ATOM 1348 O O . LEU A 1 178 ? 4.089 -30.034 10.731 1.00 76.62 178 LEU A O 1
ATOM 1352 N N . LEU A 1 179 ? 5.121 -31.367 9.261 1.00 81.88 179 LEU A N 1
ATOM 1353 C CA . LEU A 1 179 ? 6.230 -31.745 10.142 1.00 81.88 179 LEU A CA 1
ATOM 1354 C C . LEU A 1 179 ? 7.449 -30.826 10.012 1.00 81.88 179 LEU A C 1
ATOM 1356 O O . LEU A 1 179 ? 8.372 -30.916 10.821 1.00 81.88 179 LEU A O 1
ATOM 1360 N N . ARG A 1 180 ? 7.497 -29.975 8.981 1.00 82.56 180 ARG A N 1
ATOM 1361 C CA . ARG A 1 180 ? 8.636 -29.095 8.729 1.00 82.56 180 ARG A CA 1
ATOM 1362 C C . ARG A 1 180 ? 8.163 -27.772 8.154 1.00 82.56 180 ARG A C 1
ATOM 1364 O O . ARG A 1 180 ? 7.705 -27.720 7.019 1.00 82.56 180 ARG A O 1
ATOM 1371 N N . VAL A 1 181 ? 8.392 -26.707 8.916 1.00 85.25 181 VAL A N 1
ATOM 1372 C CA . VAL A 1 181 ? 8.178 -25.336 8.453 1.00 85.25 181 VAL A CA 1
ATOM 1373 C C . VAL A 1 181 ? 9.102 -25.051 7.269 1.00 85.25 181 VAL A C 1
ATOM 1375 O O . VAL A 1 181 ? 10.320 -25.236 7.363 1.00 85.25 181 VAL A O 1
ATOM 1378 N N . ASP A 1 182 ? 8.513 -24.600 6.164 1.00 89.38 182 ASP A N 1
ATOM 1379 C CA . ASP A 1 182 ? 9.233 -24.051 5.020 1.00 89.38 182 ASP A CA 1
ATOM 1380 C C . ASP A 1 182 ? 9.102 -22.521 5.036 1.00 89.38 182 ASP A C 1
ATOM 1382 O O . ASP A 1 182 ? 7.999 -22.015 4.822 1.00 89.38 182 ASP A O 1
ATOM 1386 N N . PRO A 1 183 ? 10.198 -21.770 5.257 1.00 89.31 183 PRO A N 1
ATOM 1387 C CA . PRO A 1 183 ? 10.173 -20.309 5.252 1.00 89.31 183 PRO A CA 1
ATOM 1388 C C . PRO A 1 183 ? 9.562 -19.691 3.986 1.00 89.31 183 PRO A C 1
ATOM 1390 O O . PRO A 1 183 ? 8.965 -18.619 4.066 1.00 89.31 183 PRO A O 1
ATOM 1393 N N . ALA A 1 184 ? 9.658 -20.360 2.828 1.00 92.56 184 ALA A N 1
ATOM 1394 C CA . ALA A 1 184 ? 9.072 -19.868 1.580 1.00 92.56 184 ALA A CA 1
ATOM 1395 C C . ALA A 1 184 ? 7.531 -19.865 1.596 1.00 92.56 184 ALA A C 1
ATOM 1397 O O . ALA A 1 184 ? 6.908 -19.144 0.816 1.00 92.56 184 ALA A O 1
ATOM 1398 N N . HIS A 1 185 ? 6.917 -20.637 2.494 1.00 93.44 185 HIS A N 1
ATOM 1399 C CA . HIS A 1 185 ? 5.470 -20.760 2.674 1.00 93.44 185 HIS A CA 1
ATOM 1400 C C . HIS A 1 185 ? 4.991 -20.187 4.019 1.00 93.44 185 HIS A C 1
ATOM 1402 O O . HIS A 1 185 ? 3.876 -20.476 4.469 1.00 93.44 185 HIS A O 1
ATOM 1408 N N . THR A 1 186 ? 5.829 -19.359 4.652 1.00 93.12 186 THR A N 1
ATOM 1409 C CA . THR A 1 186 ? 5.525 -18.701 5.923 1.00 93.12 186 THR A CA 1
ATOM 1410 C C . THR A 1 186 ? 5.043 -17.268 5.716 1.00 93.12 186 THR A C 1
ATOM 1412 O O . THR A 1 186 ? 5.623 -16.487 4.951 1.00 93.12 186 THR A O 1
ATOM 1415 N N . VAL A 1 187 ? 3.990 -16.924 6.456 1.00 94.12 187 VAL A N 1
ATOM 1416 C CA . VAL A 1 187 ? 3.492 -15.564 6.650 1.00 94.12 187 VAL A CA 1
ATOM 1417 C C . VAL A 1 187 ? 3.788 -15.137 8.086 1.00 94.12 187 VAL A C 1
ATOM 1419 O O . VAL A 1 187 ? 3.500 -15.869 9.030 1.00 94.12 187 VAL A O 1
ATOM 1422 N N . PHE A 1 188 ? 4.357 -13.949 8.244 1.00 92.25 188 PHE A N 1
ATOM 1423 C CA . PHE A 1 188 ? 4.656 -13.328 9.529 1.00 92.25 188 PHE A CA 1
ATOM 1424 C C . PHE A 1 188 ? 3.740 -12.128 9.722 1.00 92.25 188 PHE A C 1
ATOM 1426 O O . PHE A 1 188 ? 3.571 -11.342 8.789 1.00 92.25 188 PHE A O 1
ATOM 1433 N N . GLY A 1 189 ? 3.152 -11.984 10.902 1.00 90.31 189 GLY A N 1
ATOM 1434 C CA . GLY A 1 189 ? 2.346 -10.826 11.249 1.00 90.31 189 GLY A CA 1
ATOM 1435 C C . GLY A 1 189 ? 3.009 -9.926 12.271 1.00 90.31 189 GLY A C 1
ATOM 1436 O O . GLY A 1 189 ? 3.710 -10.405 13.159 1.00 90.31 189 GLY A O 1
ATOM 1437 N N . ASP A 1 190 ? 2.776 -8.629 12.107 1.00 86.12 190 ASP A N 1
ATOM 1438 C CA . ASP A 1 190 ? 3.191 -7.594 13.043 1.00 86.12 190 ASP A CA 1
ATOM 1439 C C . ASP A 1 190 ? 2.041 -6.611 13.291 1.00 86.12 190 ASP A C 1
ATOM 1441 O O . ASP A 1 190 ? 1.297 -6.232 12.373 1.00 86.12 190 ASP A O 1
ATOM 1445 N N . GLY A 1 191 ? 1.927 -6.215 14.553 1.00 82.62 191 GLY A N 1
ATOM 1446 C CA . GLY A 1 191 ? 0.900 -5.351 15.104 1.00 82.62 191 GLY A CA 1
ATOM 1447 C C . GLY A 1 191 ? 1.478 -4.034 15.572 1.00 82.62 191 GLY A C 1
ATOM 1448 O O . GLY A 1 191 ? 2.570 -3.961 16.130 1.00 82.62 191 GLY A O 1
ATOM 1449 N N . SER A 1 192 ? 0.757 -2.941 15.365 1.00 81.38 192 SER A N 1
ATOM 1450 C CA . SER A 1 192 ? 1.160 -1.645 15.901 1.00 81.38 192 SER A CA 1
ATOM 1451 C C . SER A 1 192 ? -0.040 -0.799 16.275 1.00 81.38 192 SER A C 1
ATOM 1453 O O . SER A 1 192 ? -0.960 -0.604 15.482 1.00 81.38 192 SER A O 1
ATOM 1455 N N . ILE A 1 193 ? 0.010 -0.206 17.465 1.00 78.62 193 ILE A N 1
ATOM 1456 C CA . ILE A 1 193 ? -1.020 0.716 17.940 1.00 78.62 193 ILE A CA 1
ATOM 1457 C C . ILE A 1 193 ? -0.626 2.140 17.560 1.00 78.62 193 ILE A C 1
ATOM 1459 O O . ILE A 1 193 ? 0.335 2.711 18.088 1.00 78.62 193 ILE A O 1
ATOM 1463 N N . LEU A 1 194 ? -1.391 2.756 16.658 1.00 76.81 194 LEU A N 1
ATOM 1464 C CA . LEU A 1 194 ? -1.249 4.179 16.381 1.00 76.81 194 LEU A CA 1
ATOM 1465 C C . LEU A 1 194 ? -2.068 4.973 17.397 1.00 76.81 194 LEU A C 1
ATOM 1467 O O . LEU A 1 194 ? -3.301 4.955 17.376 1.00 76.81 194 LEU A O 1
ATOM 1471 N N . ARG A 1 195 ? -1.369 5.713 18.261 1.00 74.38 195 ARG A N 1
ATOM 1472 C CA . ARG A 1 195 ? -2.010 6.635 19.203 1.00 74.38 195 ARG A CA 1
ATOM 1473 C C . ARG A 1 195 ? -2.752 7.752 18.455 1.00 74.38 195 ARG A C 1
ATOM 1475 O O . ARG A 1 195 ? -2.287 8.182 17.392 1.00 74.38 195 ARG A O 1
ATOM 1482 N N . PRO A 1 196 ? -3.868 8.258 19.005 1.00 71.12 196 PRO A N 1
ATOM 1483 C CA . PRO A 1 196 ? -4.546 9.424 18.464 1.00 71.12 196 PRO A CA 1
ATOM 1484 C C . PRO A 1 196 ? -3.573 10.592 18.311 1.00 71.12 196 PRO A C 1
ATOM 1486 O O . PRO A 1 196 ? -2.742 10.844 19.180 1.00 71.12 196 PRO A O 1
ATOM 1489 N N . MET A 1 197 ? -3.690 11.335 17.212 1.00 69.88 197 MET A N 1
ATOM 1490 C CA . MET A 1 197 ? -2.945 12.587 17.033 1.00 69.88 197 MET A CA 1
ATOM 1491 C C . MET A 1 197 ? -3.556 13.743 17.830 1.00 69.88 197 MET A C 1
ATOM 1493 O O . MET A 1 197 ? -2.995 14.838 17.870 1.00 69.88 197 MET A O 1
ATOM 1497 N N . THR A 1 198 ? -4.735 13.526 18.409 1.00 69.31 198 THR A N 1
ATOM 1498 C CA . THR A 1 198 ? -5.466 14.510 19.187 1.00 69.31 198 THR A CA 1
ATOM 1499 C C . THR A 1 198 ? -6.019 13.874 20.451 1.00 69.31 198 THR A C 1
ATOM 1501 O O . THR A 1 198 ? -6.606 12.799 20.396 1.00 69.31 198 THR A O 1
ATOM 1504 N N . ASP A 1 199 ? -5.865 14.580 21.568 1.00 71.19 199 ASP A N 1
ATOM 1505 C CA . ASP A 1 199 ? -6.461 14.210 22.854 1.00 71.19 199 ASP A CA 1
ATOM 1506 C C . ASP A 1 199 ? -7.913 14.707 22.977 1.00 71.19 199 ASP A C 1
ATOM 1508 O O . ASP A 1 199 ? -8.484 14.694 24.068 1.00 71.19 199 ASP A O 1
ATOM 1512 N N . VAL A 1 200 ? -8.514 15.204 21.882 1.00 78.50 200 VAL A N 1
ATOM 1513 C CA . VAL A 1 200 ? -9.919 15.611 21.908 1.00 78.50 200 VAL A CA 1
ATOM 1514 C C . VAL A 1 200 ? -10.800 14.373 22.005 1.00 78.50 200 VAL A C 1
ATOM 1516 O O . VAL A 1 200 ? -10.792 13.530 21.108 1.00 78.50 200 VAL A O 1
ATOM 1519 N N . MET A 1 201 ? -11.598 14.311 23.067 1.00 74.19 201 MET A N 1
ATOM 1520 C CA . MET A 1 201 ? -12.568 13.247 23.303 1.00 74.19 201 MET A CA 1
ATOM 1521 C C . MET A 1 201 ? -13.987 13.792 23.218 1.00 74.19 201 MET A C 1
ATOM 1523 O O . MET A 1 201 ? -14.277 14.881 23.714 1.00 74.19 201 MET A O 1
ATOM 1527 N N . GLU A 1 202 ? -14.858 13.009 22.595 1.00 80.56 202 GLU A N 1
ATOM 1528 C CA . GLU A 1 202 ? -16.294 13.249 22.549 1.00 80.56 202 GLU A CA 1
ATOM 1529 C C . GLU A 1 202 ? -16.957 12.512 23.715 1.00 80.56 202 GLU A C 1
ATOM 1531 O O . GLU A 1 202 ? -16.739 11.314 23.902 1.00 80.56 202 GLU A O 1
ATOM 1536 N N . HIS A 1 203 ? -17.748 13.226 24.507 1.00 80.31 203 HIS A N 1
ATOM 1537 C CA . HIS A 1 203 ? -18.559 12.657 25.571 1.00 80.31 203 HIS A CA 1
ATOM 1538 C C . HIS A 1 203 ? -20.013 13.032 25.324 1.00 80.31 203 HIS A C 1
ATOM 1540 O O . HIS A 1 203 ? -20.357 14.209 25.260 1.00 80.31 203 HIS A O 1
ATOM 1546 N N . VAL A 1 204 ? -20.866 12.025 25.178 1.00 82.31 204 VAL A N 1
ATOM 1547 C CA . VAL A 1 204 ? -22.307 12.243 25.085 1.00 82.31 204 VAL A CA 1
ATOM 1548 C C . VAL A 1 204 ? -22.852 12.253 26.504 1.00 82.31 204 VAL A C 1
ATOM 1550 O O . VAL A 1 204 ? -22.769 11.243 27.202 1.00 82.31 204 VAL A O 1
ATOM 1553 N N . ASN A 1 205 ? -23.391 13.389 26.934 1.00 79.75 205 ASN A N 1
ATOM 1554 C CA . ASN A 1 205 ? -24.067 13.492 28.216 1.00 79.75 205 ASN A CA 1
ATOM 1555 C C . ASN A 1 205 ? -25.354 12.655 28.158 1.00 79.75 205 ASN A C 1
ATOM 1557 O O . ASN A 1 205 ? -26.293 12.995 27.442 1.00 79.75 205 ASN A O 1
ATOM 1561 N N . GLU A 1 206 ? -25.400 11.546 28.897 1.00 85.19 206 GLU A N 1
ATOM 1562 C CA . GLU A 1 206 ? -26.504 10.574 28.832 1.00 85.19 206 GLU A CA 1
ATOM 1563 C C . GLU A 1 206 ? -27.861 11.152 29.268 1.00 85.19 206 GLU A C 1
ATOM 1565 O O . GLU A 1 206 ? -28.907 10.631 28.884 1.00 85.19 206 GLU A O 1
ATOM 1570 N N . LEU A 1 207 ? -27.860 12.236 30.050 1.00 82.06 207 LEU A N 1
ATOM 1571 C CA . LEU A 1 207 ? -29.076 12.869 30.563 1.00 82.06 207 LEU A CA 1
ATOM 1572 C C . LEU A 1 207 ? -29.652 13.911 29.599 1.00 82.06 207 LEU A C 1
ATOM 1574 O O . LEU A 1 207 ? -30.870 14.061 29.521 1.00 82.06 207 LEU A O 1
ATOM 1578 N N . THR A 1 208 ? -28.798 14.647 28.887 1.00 85.69 208 THR A N 1
ATOM 1579 C CA . THR A 1 208 ? -29.219 15.744 27.996 1.00 85.69 208 THR A CA 1
ATOM 1580 C C . THR A 1 208 ? -29.126 15.385 26.515 1.00 85.69 208 THR A C 1
ATOM 1582 O O . THR A 1 208 ? -29.737 16.052 25.683 1.00 85.69 208 THR A O 1
ATOM 1585 N N . GLY A 1 209 ? -28.371 14.339 26.171 1.00 82.38 209 GLY A N 1
ATOM 1586 C CA . GLY A 1 209 ? -28.016 13.980 24.798 1.00 82.38 209 GLY A CA 1
ATOM 1587 C C . GLY A 1 209 ? -27.027 14.950 24.143 1.00 82.38 209 GLY A C 1
ATOM 1588 O O . GLY A 1 209 ? -26.722 14.799 22.960 1.00 82.38 209 GLY A O 1
ATOM 1589 N N . GLU A 1 210 ? -26.537 15.953 24.877 1.00 83.50 210 GLU A N 1
ATOM 1590 C CA . GLU A 1 210 ? -25.594 16.932 24.349 1.00 83.50 210 GLU A CA 1
ATOM 1591 C C . GLU A 1 210 ? -24.189 16.338 24.236 1.00 83.50 210 GLU A C 1
ATOM 1593 O O . GLU A 1 210 ? -23.730 15.576 25.090 1.00 83.50 210 GLU A O 1
ATOM 1598 N N . VAL A 1 211 ? -23.506 16.701 23.153 1.00 82.00 211 VAL A N 1
ATOM 1599 C CA . VAL A 1 211 ? -22.137 16.273 22.882 1.00 82.00 211 VAL A CA 1
ATOM 1600 C C . VAL A 1 211 ? -21.168 17.304 23.450 1.00 82.00 211 VAL A C 1
ATOM 1602 O O . VAL A 1 211 ? -21.066 18.425 22.948 1.00 82.00 211 VAL A O 1
ATOM 1605 N N . GLU A 1 212 ? -20.424 16.907 24.474 1.00 82.38 212 GLU A N 1
ATOM 1606 C CA . GLU A 1 212 ? -19.360 17.692 25.084 1.00 82.38 212 GLU A CA 1
ATOM 1607 C C . GLU A 1 212 ? -17.995 17.246 24.544 1.00 82.38 212 GLU A C 1
ATOM 1609 O O . GLU A 1 212 ? -17.717 16.056 24.387 1.00 82.38 212 GLU A O 1
ATOM 1614 N N . TYR A 1 213 ? -17.116 18.211 24.262 1.00 81.50 213 TYR A N 1
ATOM 1615 C CA . TYR A 1 213 ? -15.772 17.936 23.754 1.00 81.50 213 TYR A CA 1
ATOM 1616 C C . TYR A 1 213 ? -14.714 18.312 24.788 1.00 81.50 213 TYR A C 1
ATOM 1618 O O . TYR A 1 213 ? -14.482 19.492 25.060 1.00 81.50 213 TYR A O 1
ATOM 1626 N N . PHE A 1 214 ? -14.009 17.314 25.312 1.00 78.38 214 PHE A N 1
ATOM 1627 C CA . PHE A 1 214 ? -12.902 17.503 26.249 1.00 78.38 214 PHE A CA 1
ATOM 1628 C C . PHE A 1 214 ? -11.568 17.602 25.507 1.00 78.38 214 PHE A C 1
ATOM 1630 O O . PHE A 1 214 ? -11.406 17.025 24.438 1.00 78.38 214 PHE A O 1
ATOM 1637 N N . GLY A 1 215 ? -10.604 18.357 26.043 1.00 75.50 215 GLY A N 1
ATOM 1638 C CA . GLY A 1 215 ? -9.263 18.498 25.445 1.00 75.50 215 GLY A CA 1
ATOM 1639 C C . GLY A 1 215 ? -9.191 19.392 24.196 1.00 75.50 215 GLY A C 1
ATOM 1640 O O . GLY A 1 215 ? -8.102 19.664 23.688 1.00 75.50 215 GLY A O 1
ATOM 1641 N N . SER A 1 216 ? -10.326 19.903 23.711 1.00 76.25 216 SER A N 1
ATOM 1642 C CA . SER A 1 216 ? -10.379 20.827 22.576 1.00 76.25 216 SER A CA 1
ATOM 1643 C C . SER A 1 216 ? -9.981 22.252 22.972 1.00 76.25 216 SER A C 1
ATOM 1645 O O . SER A 1 216 ? -10.459 22.798 23.962 1.00 76.25 216 SER A O 1
ATOM 1647 N N . ARG A 1 217 ? -9.145 22.894 22.145 1.00 76.38 217 ARG A N 1
ATOM 1648 C CA . ARG A 1 217 ? -8.873 24.347 22.194 1.00 76.38 217 ARG A CA 1
ATOM 1649 C C . ARG A 1 217 ? -9.648 25.131 21.129 1.00 76.38 217 ARG A C 1
ATOM 1651 O O . ARG A 1 217 ? -9.401 26.322 20.942 1.00 76.38 217 ARG A O 1
ATOM 1658 N N . ALA A 1 218 ? -10.520 24.466 20.371 1.00 72.56 218 ALA A N 1
ATOM 1659 C CA . ALA A 1 218 ? -11.271 25.107 19.301 1.00 72.56 218 ALA A CA 1
ATOM 1660 C C . ALA A 1 218 ? -12.321 26.055 19.895 1.00 72.56 218 ALA A C 1
ATOM 1662 O O . ALA A 1 218 ? -13.182 25.639 20.660 1.00 72.56 218 ALA A O 1
ATOM 1663 N N . THR A 1 219 ? -12.252 27.333 19.523 1.00 65.81 219 THR A N 1
ATOM 1664 C CA . THR A 1 219 ? -13.203 28.371 19.959 1.00 65.81 219 THR A CA 1
ATOM 1665 C C . THR A 1 219 ? -14.326 28.616 18.947 1.00 65.81 219 THR A C 1
ATOM 1667 O O . THR A 1 219 ? -15.271 29.345 19.240 1.00 65.81 219 THR A O 1
ATOM 1670 N N . ARG A 1 220 ? -14.229 28.036 17.741 1.00 70.12 220 ARG A N 1
ATOM 1671 C CA . ARG A 1 220 ? -15.235 28.110 16.669 1.00 70.12 220 ARG A CA 1
ATOM 1672 C C . ARG A 1 220 ? -15.277 26.797 15.880 1.00 70.12 220 ARG A C 1
ATOM 1674 O O . ARG A 1 220 ? -14.228 26.311 15.463 1.00 70.12 220 ARG A O 1
ATOM 1681 N N . GLY A 1 221 ? -16.486 26.302 15.609 1.00 70.88 221 GLY A N 1
ATOM 1682 C CA . GLY A 1 221 ? -16.733 25.053 14.875 1.00 70.88 221 GLY A CA 1
ATOM 1683 C C . GLY A 1 221 ? -16.573 23.791 15.731 1.00 70.88 221 GLY A C 1
ATOM 1684 O O . GLY A 1 221 ? -16.075 23.854 16.852 1.00 70.88 221 GLY A O 1
ATOM 1685 N N . ALA A 1 222 ? -17.004 22.644 15.198 1.00 70.25 222 ALA A N 1
ATOM 1686 C CA . ALA A 1 222 ? -16.802 21.352 15.851 1.00 70.25 222 ALA A CA 1
ATOM 1687 C C . ALA A 1 222 ? -15.314 20.957 15.792 1.00 70.25 222 ALA A C 1
ATOM 1689 O O . ALA A 1 222 ? -14.687 21.091 14.731 1.00 70.25 222 ALA A O 1
ATOM 1690 N N . PRO A 1 223 ? -14.719 20.490 16.903 1.00 72.94 223 PRO A N 1
ATOM 1691 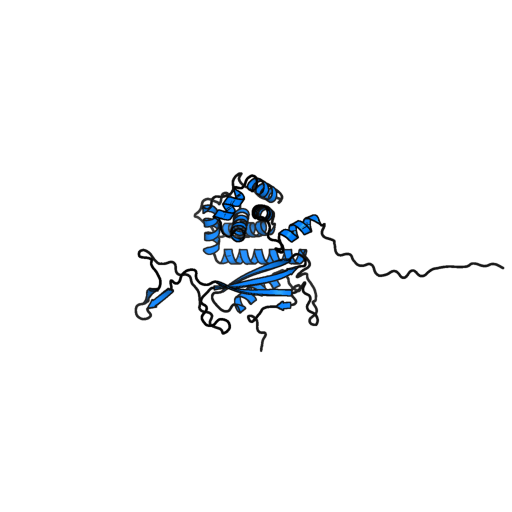C CA . PRO A 1 223 ? -13.343 20.032 16.889 1.00 72.94 223 PRO A CA 1
ATOM 1692 C C . PRO A 1 223 ? -13.208 18.745 16.075 1.00 72.94 223 PRO A C 1
ATOM 1694 O O . PRO A 1 223 ? -14.138 17.953 15.946 1.00 72.94 223 PRO A O 1
ATOM 1697 N N . ARG A 1 224 ? -12.017 18.523 15.517 1.00 67.56 224 ARG A N 1
ATOM 1698 C CA . ARG A 1 224 ? -11.708 17.254 14.856 1.00 67.56 224 ARG A CA 1
ATOM 1699 C C . ARG A 1 224 ? -11.467 16.198 15.925 1.00 67.56 224 ARG A C 1
ATOM 1701 O O . ARG A 1 224 ? -10.408 16.205 16.543 1.00 67.56 224 ARG A O 1
ATOM 1708 N N . VAL A 1 225 ? -12.437 15.314 16.115 1.00 69.38 225 VAL A N 1
ATOM 1709 C CA . VAL A 1 225 ? -12.309 14.141 16.983 1.00 69.38 225 VAL A CA 1
ATOM 1710 C C . VAL A 1 225 ? -11.769 12.981 16.159 1.00 69.38 225 VAL A C 1
ATOM 1712 O O . VAL A 1 225 ? -12.273 12.691 15.072 1.00 69.38 225 VAL A O 1
ATOM 1715 N N . GLN A 1 226 ? -10.733 12.315 16.662 1.00 65.25 226 GLN A N 1
ATOM 1716 C CA . GLN A 1 226 ? -10.260 11.065 16.082 1.00 65.25 226 GLN A CA 1
ATOM 1717 C C . GLN A 1 226 ? -10.905 9.906 16.837 1.00 65.25 226 GLN A C 1
ATOM 1719 O O . GLN A 1 226 ? -10.709 9.769 18.042 1.00 65.25 226 GLN A O 1
ATOM 1724 N N . LYS A 1 227 ? -11.653 9.055 16.127 1.00 65.94 227 LYS A N 1
ATOM 1725 C CA . LYS A 1 227 ? -12.153 7.806 16.706 1.00 65.94 227 LYS A CA 1
ATOM 1726 C C . LYS A 1 227 ? -10.963 6.894 16.996 1.00 65.94 227 LYS A C 1
ATOM 1728 O O . LYS A 1 227 ? -10.236 6.510 16.082 1.00 65.94 227 LYS A O 1
ATOM 1733 N N . ALA A 1 228 ? -10.777 6.572 18.263 1.00 63.03 228 ALA A N 1
ATOM 1734 C CA . ALA A 1 228 ? -9.830 5.586 18.745 1.00 63.03 228 ALA A CA 1
ATOM 1735 C C . ALA A 1 228 ? -10.496 4.861 19.905 1.00 63.03 228 ALA A C 1
ATOM 1737 O O . ALA A 1 228 ? -11.228 5.480 20.680 1.00 63.03 228 ALA A O 1
ATOM 1738 N N . VAL A 1 229 ? -10.286 3.555 19.998 1.00 58.00 229 VAL A N 1
ATOM 1739 C CA . VAL A 1 229 ? -10.886 2.757 21.063 1.00 58.00 229 VAL A CA 1
ATOM 1740 C C . VAL A 1 229 ? -9.770 2.295 21.984 1.00 58.00 229 VAL A C 1
ATOM 1742 O O . VAL A 1 229 ? -8.611 2.144 21.595 1.00 58.00 229 VAL A O 1
ATOM 1745 N N . ARG A 1 230 ? -10.114 2.186 23.262 1.00 51.38 230 ARG A N 1
ATOM 1746 C CA . ARG A 1 230 ? -9.230 1.616 24.265 1.00 51.38 230 ARG A CA 1
ATOM 1747 C C . ARG A 1 230 ? -9.198 0.114 24.045 1.00 51.38 230 ARG A C 1
ATOM 1749 O O . ARG A 1 230 ? -10.255 -0.512 23.998 1.00 51.38 230 ARG A O 1
ATOM 1756 N N . GLU A 1 231 ? -8.009 -0.453 23.915 1.00 49.66 231 GLU A N 1
ATOM 1757 C CA . GLU A 1 231 ? -7.887 -1.896 23.770 1.00 49.66 231 GLU A CA 1
ATOM 1758 C C . GLU A 1 231 ? -8.451 -2.587 25.023 1.00 49.66 231 GLU A C 1
ATOM 1760 O O . GLU A 1 231 ? -8.100 -2.240 26.155 1.00 49.66 231 GLU A O 1
ATOM 1765 N N . LEU A 1 232 ? -9.406 -3.500 24.818 1.00 46.75 232 LEU A N 1
ATOM 1766 C CA . LEU A 1 232 ? -10.142 -4.157 25.903 1.00 46.75 232 LEU A CA 1
ATOM 1767 C C . LEU A 1 232 ? -9.397 -5.374 26.480 1.00 46.75 232 LEU A C 1
ATOM 1769 O O . LEU A 1 232 ? -9.758 -5.803 27.572 1.00 46.75 232 LEU A O 1
ATOM 1773 N N . ASN A 1 233 ? -8.349 -5.891 25.816 1.00 46.28 233 ASN A N 1
ATOM 1774 C CA . ASN A 1 233 ? -7.654 -7.114 26.233 1.00 46.28 233 ASN A CA 1
ATOM 1775 C C . ASN A 1 233 ? -6.136 -6.941 26.479 1.00 46.28 233 ASN A C 1
ATOM 1777 O O . ASN A 1 233 ? -5.368 -6.516 25.625 1.00 46.28 233 ASN A O 1
ATOM 1781 N N . THR A 1 234 ? -5.792 -7.288 27.719 1.00 44.41 234 THR A N 1
ATOM 1782 C CA . THR A 1 234 ? -4.573 -7.748 28.419 1.00 44.41 234 THR A CA 1
ATOM 1783 C C . THR A 1 234 ? -3.123 -7.530 27.969 1.00 44.41 234 THR A C 1
ATOM 1785 O O . THR A 1 234 ? -2.296 -7.557 28.878 1.00 44.41 234 THR A O 1
ATOM 1788 N N . ASP A 1 235 ? -2.757 -7.244 26.720 1.00 47.16 235 ASP A N 1
ATOM 1789 C CA . ASP A 1 235 ? -1.314 -7.119 26.398 1.00 47.16 235 ASP A CA 1
ATOM 1790 C C . ASP A 1 235 ? -0.794 -5.681 26.561 1.00 47.16 235 ASP A C 1
ATOM 1792 O O . ASP A 1 235 ? 0.346 -5.449 26.982 1.00 47.16 235 ASP A O 1
ATOM 1796 N N . HIS A 1 236 ? -1.668 -4.689 26.367 1.00 51.16 236 HIS A N 1
ATOM 1797 C CA . HIS A 1 236 ? -1.355 -3.269 26.540 1.00 51.16 236 HIS A CA 1
ATOM 1798 C C . HIS A 1 236 ? -2.439 -2.519 27.335 1.00 51.16 236 HIS A C 1
ATOM 1800 O O . HIS A 1 236 ? -3.085 -1.601 26.814 1.00 51.16 236 HIS A O 1
ATOM 1806 N N . PRO A 1 237 ? -2.647 -2.861 28.626 1.00 50.16 237 PRO A N 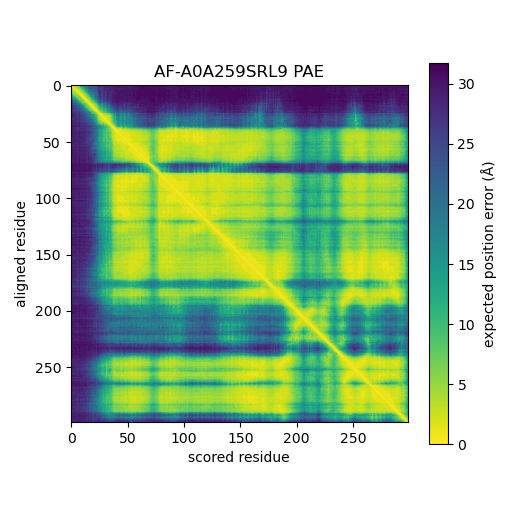1
ATOM 1807 C CA . PRO A 1 237 ? -3.702 -2.263 29.434 1.00 50.16 237 PRO A CA 1
ATOM 1808 C C . PRO A 1 237 ? -3.579 -0.733 29.466 1.00 50.16 237 PRO A C 1
ATOM 1810 O O . PRO A 1 237 ? -2.633 -0.169 30.013 1.00 50.16 237 PRO A O 1
ATOM 1813 N N . GLY A 1 238 ? -4.570 -0.051 28.884 1.00 56.75 238 GLY A N 1
ATOM 1814 C CA . GLY A 1 238 ? -4.663 1.410 28.898 1.00 56.75 238 GLY A CA 1
ATOM 1815 C C . GLY A 1 238 ? -4.207 2.133 27.633 1.00 56.75 238 GLY A C 1
ATOM 1816 O O . GLY A 1 238 ? -4.335 3.356 27.599 1.00 56.75 238 GLY A O 1
ATOM 1817 N N . GLN A 1 239 ? -3.732 1.439 26.594 1.00 62.66 239 GLN A N 1
ATOM 1818 C CA . GLN A 1 239 ? -3.467 2.105 25.319 1.00 62.66 239 GLN A CA 1
ATOM 1819 C C . GLN A 1 239 ? -4.778 2.392 24.568 1.00 62.66 239 GLN A C 1
ATOM 1821 O O . GLN A 1 239 ? -5.664 1.545 24.449 1.00 62.66 239 GLN A O 1
ATOM 1826 N N . ILE A 1 240 ? -4.911 3.636 24.108 1.00 68.75 240 ILE A N 1
ATOM 1827 C CA . ILE A 1 240 ? -5.996 4.110 23.245 1.00 68.75 240 ILE A CA 1
ATOM 1828 C C . ILE A 1 240 ? -5.380 4.324 21.870 1.00 68.75 240 ILE A C 1
ATOM 1830 O O . ILE A 1 240 ? -4.342 4.986 21.762 1.00 68.75 240 ILE A O 1
ATOM 1834 N N . GLY A 1 241 ? -6.000 3.779 20.829 1.00 74.31 241 GLY A N 1
ATOM 1835 C CA . GLY A 1 241 ? -5.463 3.909 19.484 1.00 74.31 241 GLY A CA 1
ATOM 1836 C C . GLY A 1 241 ? -6.283 3.221 18.409 1.00 74.31 241 GLY A C 1
ATOM 1837 O O . GLY A 1 241 ? -7.442 2.858 18.602 1.00 74.31 241 GLY A O 1
ATOM 1838 N N . ILE A 1 242 ? -5.654 3.116 17.247 1.00 79.06 242 ILE A N 1
ATOM 1839 C CA . ILE A 1 242 ? -6.102 2.300 16.125 1.00 79.06 242 ILE A CA 1
ATOM 1840 C C . ILE A 1 242 ? -5.044 1.215 15.956 1.00 79.06 242 ILE A C 1
ATOM 1842 O O . ILE A 1 242 ? -3.866 1.539 15.776 1.00 79.06 242 ILE A O 1
ATOM 1846 N N . ASN A 1 243 ? -5.459 -0.045 16.011 1.00 81.81 243 ASN A N 1
ATOM 1847 C CA . ASN A 1 243 ? -4.576 -1.175 15.770 1.00 81.81 243 ASN A CA 1
ATOM 1848 C C . ASN A 1 243 ? -4.369 -1.303 14.266 1.00 81.81 243 ASN A C 1
ATOM 1850 O O . ASN A 1 243 ? -5.335 -1.388 13.509 1.00 81.81 243 ASN A O 1
ATOM 1854 N N . PHE A 1 244 ? -3.115 -1.308 13.841 1.00 86.06 244 PHE A N 1
ATOM 1855 C CA . PHE A 1 244 ? -2.700 -1.596 12.479 1.00 86.06 244 PHE A CA 1
ATOM 1856 C C . PHE A 1 244 ? -2.015 -2.950 12.455 1.00 86.06 244 PHE A C 1
ATOM 1858 O O . PHE A 1 244 ? -1.114 -3.201 13.247 1.00 86.06 244 PHE A O 1
ATOM 1865 N N . VAL A 1 245 ? -2.428 -3.786 11.514 1.00 89.56 245 VAL A N 1
ATOM 1866 C CA . VAL A 1 245 ? -1.835 -5.093 11.260 1.00 89.56 245 VAL A CA 1
ATOM 1867 C C . VAL A 1 245 ? -1.198 -5.080 9.890 1.00 89.56 245 VAL A C 1
ATOM 1869 O O . VAL A 1 245 ? -1.808 -4.609 8.925 1.00 89.56 245 VAL A O 1
ATOM 1872 N N . ALA A 1 246 ? 0.003 -5.633 9.794 1.00 91.69 246 ALA A N 1
ATOM 1873 C CA . ALA A 1 246 ? 0.643 -5.946 8.533 1.00 91.69 246 ALA A CA 1
ATOM 1874 C C . ALA A 1 246 ? 1.073 -7.415 8.517 1.00 91.69 246 ALA A C 1
ATOM 1876 O O . ALA A 1 246 ? 1.625 -7.926 9.487 1.00 91.69 246 ALA A O 1
ATOM 1877 N N . LEU A 1 247 ? 0.810 -8.095 7.401 1.00 94.62 247 LEU A N 1
ATOM 1878 C CA . LEU A 1 247 ? 1.288 -9.455 7.161 1.00 94.62 247 LEU A CA 1
ATOM 1879 C C . LEU A 1 247 ? 2.352 -9.439 6.062 1.00 94.62 247 LEU A C 1
ATOM 1881 O O . LEU A 1 247 ? 2.208 -8.752 5.045 1.00 94.62 247 LEU A O 1
ATOM 1885 N N . HIS A 1 248 ? 3.413 -10.213 6.258 1.00 95.19 248 HIS A N 1
ATOM 1886 C CA . HIS A 1 248 ? 4.618 -10.224 5.438 1.00 95.19 248 HIS A CA 1
ATOM 1887 C C . HIS A 1 248 ? 5.049 -11.651 5.092 1.00 95.19 248 HIS A C 1
ATOM 1889 O O . HIS A 1 248 ? 4.718 -12.601 5.792 1.00 95.19 248 HIS A O 1
ATOM 1895 N N . THR A 1 249 ? 5.852 -11.803 4.043 1.00 94.88 249 THR A N 1
ATOM 1896 C CA . THR A 1 249 ? 6.678 -13.001 3.831 1.00 94.88 249 THR A CA 1
ATOM 1897 C C . THR A 1 249 ? 8.122 -12.582 3.593 1.00 94.88 249 THR A C 1
ATOM 1899 O O . THR A 1 249 ? 8.387 -11.541 2.982 1.00 94.88 249 THR A O 1
ATOM 1902 N N . GLU A 1 250 ? 9.061 -13.372 4.103 1.00 91.88 250 GLU A N 1
ATOM 1903 C CA . GLU A 1 250 ? 10.487 -13.136 3.924 1.00 91.88 250 GLU A CA 1
ATOM 1904 C C . GLU A 1 250 ? 10.989 -13.887 2.693 1.00 91.88 250 GLU A C 1
ATOM 1906 O O . GLU A 1 250 ? 10.913 -15.111 2.605 1.00 91.88 250 GLU A O 1
ATOM 1911 N N . THR A 1 251 ? 11.519 -13.144 1.727 1.00 88.62 251 THR A N 1
ATOM 1912 C CA . THR A 1 251 ? 12.142 -13.706 0.526 1.00 88.62 251 THR A CA 1
ATOM 1913 C C . THR A 1 251 ? 13.663 -13.594 0.640 1.00 88.62 251 THR A C 1
ATOM 1915 O O . THR A 1 251 ? 14.154 -12.719 1.360 1.00 88.62 251 THR A O 1
ATOM 1918 N N . PRO A 1 252 ? 14.449 -14.357 -0.144 1.00 82.56 252 PRO A N 1
ATOM 1919 C CA . PRO A 1 252 ? 15.905 -14.173 -0.216 1.00 82.56 252 PRO A CA 1
ATOM 1920 C C . PRO A 1 252 ? 16.357 -12.756 -0.609 1.00 82.56 252 PRO A C 1
ATOM 1922 O O . PRO A 1 252 ? 17.537 -12.429 -0.504 1.00 82.56 252 PRO A O 1
ATOM 1925 N N . PHE A 1 253 ? 15.436 -11.924 -1.102 1.00 80.25 253 PHE A N 1
ATOM 1926 C CA . PHE A 1 253 ? 15.693 -10.560 -1.548 1.00 80.25 253 PHE A CA 1
ATOM 1927 C C . PHE A 1 253 ? 15.189 -9.501 -0.551 1.00 80.25 253 PHE A C 1
ATOM 1929 O O . PHE A 1 253 ? 15.487 -8.317 -0.721 1.00 80.25 253 PHE A O 1
ATOM 1936 N N . GLY A 1 254 ? 14.451 -9.899 0.488 1.00 83.50 254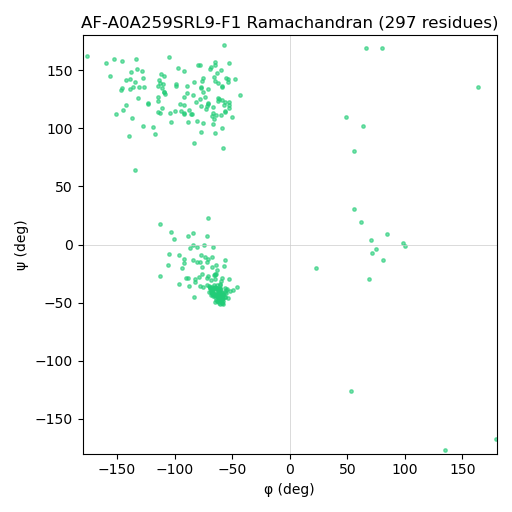 GLY A N 1
ATOM 1937 C CA . GLY A 1 254 ? 13.868 -9.008 1.489 1.00 83.50 254 GLY A CA 1
ATOM 1938 C C . GLY A 1 254 ? 12.414 -9.326 1.826 1.00 83.50 254 GLY A C 1
ATOM 1939 O O . GLY A 1 254 ? 11.832 -10.287 1.316 1.00 83.50 254 GLY A O 1
ATOM 1940 N N . LEU A 1 255 ? 11.830 -8.495 2.687 1.00 88.38 255 LEU A N 1
ATOM 1941 C CA . LEU A 1 255 ? 10.445 -8.626 3.129 1.00 88.38 255 LEU A CA 1
ATOM 1942 C C . LEU A 1 255 ? 9.478 -8.119 2.056 1.00 88.38 255 LEU A C 1
ATOM 1944 O O . LEU A 1 255 ? 9.641 -7.029 1.506 1.00 88.38 255 LEU A O 1
ATOM 1948 N N . VAL A 1 256 ? 8.426 -8.891 1.803 1.00 91.12 256 VAL A N 1
ATOM 1949 C CA . VAL A 1 256 ? 7.288 -8.470 0.983 1.00 91.12 256 VAL A CA 1
ATOM 1950 C C . VAL A 1 256 ? 6.079 -8.311 1.890 1.00 91.12 256 VAL A C 1
ATOM 1952 O O . VAL A 1 256 ? 5.616 -9.280 2.485 1.00 91.12 256 VAL A O 1
ATOM 1955 N N . THR A 1 257 ? 5.545 -7.092 1.982 1.00 93.31 257 THR A N 1
ATOM 1956 C CA . THR A 1 257 ? 4.262 -6.838 2.651 1.00 93.31 257 THR A CA 1
ATOM 1957 C C . THR A 1 257 ? 3.121 -7.360 1.791 1.00 93.31 257 THR A C 1
ATOM 1959 O O . THR A 1 257 ? 2.892 -6.873 0.683 1.00 93.31 257 THR A O 1
ATOM 1962 N N . LEU A 1 258 ? 2.397 -8.341 2.315 1.00 95.62 258 LEU A N 1
ATOM 1963 C CA . LEU A 1 258 ? 1.304 -9.039 1.647 1.00 95.62 258 LEU A CA 1
ATOM 1964 C C . LEU A 1 258 ? -0.040 -8.345 1.855 1.00 95.62 258 LEU A C 1
ATOM 1966 O O . LEU A 1 258 ? -0.914 -8.416 0.999 1.00 95.62 258 LEU A O 1
ATOM 1970 N N . GLY A 1 259 ? -0.225 -7.650 2.970 1.00 94.38 259 GLY A N 1
ATOM 1971 C CA . GLY A 1 259 ? -1.470 -6.947 3.234 1.00 94.38 259 GLY A CA 1
ATOM 1972 C C . GLY A 1 259 ? -1.412 -6.150 4.520 1.00 94.38 259 GLY A C 1
ATOM 1973 O O . GLY A 1 259 ? -0.536 -6.368 5.356 1.00 94.38 259 GLY A O 1
ATOM 1974 N N . VAL A 1 260 ? -2.346 -5.211 4.639 1.00 92.44 260 VAL A N 1
ATOM 1975 C CA . VAL A 1 260 ? -2.523 -4.383 5.829 1.00 92.44 260 VAL A CA 1
ATOM 1976 C C . VAL A 1 260 ? -4.002 -4.236 6.153 1.00 92.44 260 VAL A C 1
ATOM 1978 O O . VAL A 1 260 ? -4.843 -4.204 5.249 1.00 92.44 260 VAL A O 1
ATOM 1981 N N . GLU A 1 261 ? -4.311 -4.104 7.435 1.00 91.50 261 GLU A N 1
ATOM 1982 C CA . GLU A 1 261 ? -5.648 -3.782 7.920 1.00 91.50 261 GLU A CA 1
ATOM 1983 C C . GLU A 1 261 ? -5.562 -2.921 9.178 1.00 91.50 261 GLU A C 1
ATOM 1985 O O . GLU A 1 261 ? -4.531 -2.872 9.847 1.00 91.50 261 GLU A O 1
ATOM 1990 N N . SER A 1 262 ? -6.635 -2.195 9.468 1.00 86.62 262 SER A N 1
ATOM 1991 C CA . SER A 1 262 ? -6.755 -1.393 10.675 1.00 86.62 262 SER A CA 1
ATOM 1992 C C . SER A 1 262 ? -8.077 -1.677 11.363 1.00 86.62 262 SER A C 1
ATOM 1994 O O . SER A 1 262 ? -9.120 -1.677 10.713 1.00 86.62 262 SER A O 1
ATOM 1996 N N . THR A 1 263 ? -8.052 -1.834 12.678 1.00 82.06 263 THR A N 1
ATOM 1997 C CA . THR A 1 263 ? -9.252 -1.991 13.498 1.00 82.06 263 THR A CA 1
ATOM 1998 C C . THR A 1 263 ? -9.179 -1.075 14.710 1.00 82.06 263 THR A C 1
ATOM 2000 O O . THR A 1 263 ? -8.102 -0.747 15.204 1.00 82.06 263 THR A O 1
ATOM 2003 N N . LEU A 1 264 ? -10.338 -0.640 15.198 1.00 73.06 264 LEU A N 1
ATOM 2004 C CA . LEU A 1 264 ? -10.416 0.133 16.434 1.00 73.06 264 LEU A CA 1
ATOM 2005 C C . LEU A 1 264 ? -10.109 -0.733 17.667 1.00 73.06 264 LEU A C 1
ATOM 2007 O O . LEU A 1 264 ? -9.638 -0.205 18.664 1.00 73.06 264 LEU A O 1
ATOM 2011 N N . ALA A 1 265 ? -10.347 -2.045 17.607 1.00 66.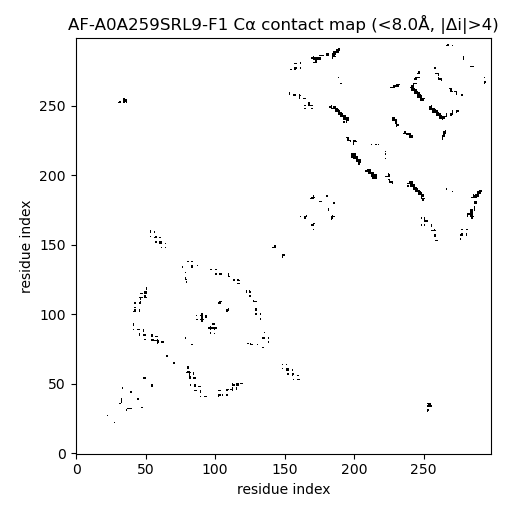88 265 ALA A N 1
ATOM 2012 C CA . ALA A 1 265 ? -10.068 -2.964 18.707 1.00 66.88 265 ALA A CA 1
ATOM 2013 C C . ALA A 1 265 ? -9.778 -4.386 18.205 1.00 66.88 265 ALA A C 1
ATOM 2015 O O . ALA A 1 265 ? -10.211 -4.755 17.112 1.00 66.88 265 ALA A O 1
ATOM 2016 N N . ALA A 1 266 ? -9.110 -5.183 19.047 1.00 73.50 266 ALA A N 1
ATOM 2017 C CA . ALA A 1 266 ? -8.843 -6.609 18.850 1.00 73.50 266 ALA A CA 1
ATOM 2018 C C . ALA A 1 266 ? -8.108 -6.905 17.532 1.00 73.50 266 ALA A C 1
ATOM 2020 O O . ALA A 1 266 ? -8.695 -7.323 16.532 1.00 73.50 266 ALA A O 1
ATOM 2021 N N . GLU A 1 267 ? -6.791 -6.703 17.574 1.00 77.62 267 GLU A N 1
ATOM 2022 C CA . GLU A 1 267 ? -5.846 -6.914 16.473 1.00 77.62 267 GLU A CA 1
ATOM 2023 C C . GLU A 1 267 ? -6.043 -8.249 15.734 1.00 77.62 267 GLU A C 1
ATOM 2025 O O . GLU A 1 267 ? -5.991 -8.293 14.505 1.00 77.62 267 GLU A O 1
ATOM 2030 N N . GLN A 1 268 ? -6.392 -9.304 16.475 1.00 81.81 268 GLN A N 1
ATOM 2031 C CA . GLN A 1 268 ? -6.690 -10.642 15.961 1.00 81.81 268 GLN A CA 1
ATOM 2032 C C . GLN A 1 268 ? -7.688 -10.651 14.790 1.00 81.81 268 GLN A C 1
ATOM 2034 O O . GLN A 1 268 ? -7.500 -11.387 13.824 1.00 81.81 268 GLN A O 1
ATOM 2039 N N . TRP A 1 269 ? -8.728 -9.808 14.820 1.00 82.38 269 TRP A N 1
ATOM 2040 C CA . TRP A 1 269 ? -9.745 -9.780 13.763 1.00 82.38 269 TRP A CA 1
ATOM 2041 C C . TRP A 1 269 ? -9.231 -9.105 12.494 1.00 82.38 269 TRP A C 1
ATOM 2043 O O . TRP A 1 269 ? -9.530 -9.552 11.384 1.00 82.38 269 TRP A O 1
ATOM 2053 N N . ALA A 1 270 ? -8.414 -8.060 12.648 1.00 86.81 270 ALA A N 1
ATOM 2054 C CA . ALA A 1 270 ? -7.723 -7.444 11.523 1.00 86.81 270 ALA A CA 1
ATOM 2055 C C . ALA A 1 270 ? -6.713 -8.428 10.913 1.00 86.81 270 ALA A C 1
ATOM 2057 O O . ALA A 1 270 ? -6.693 -8.592 9.696 1.00 86.81 270 ALA A O 1
ATOM 2058 N N . ALA A 1 271 ? -5.950 -9.146 11.742 1.00 88.44 271 ALA A N 1
ATOM 2059 C CA . ALA A 1 271 ? -5.018 -10.176 11.292 1.00 88.44 271 ALA A CA 1
ATOM 2060 C C . ALA A 1 271 ? -5.714 -11.297 10.508 1.00 88.44 271 ALA A C 1
ATOM 2062 O O . ALA A 1 271 ? -5.274 -11.622 9.405 1.00 88.44 271 ALA A O 1
ATOM 2063 N N . LEU A 1 272 ? -6.830 -11.830 11.021 1.00 89.25 272 LEU A N 1
ATOM 2064 C CA . LEU A 1 272 ? -7.639 -12.833 10.318 1.00 89.25 272 LEU A CA 1
ATOM 2065 C C . LEU A 1 272 ? -8.156 -12.306 8.978 1.00 89.25 272 LEU A C 1
ATOM 2067 O O . LEU A 1 272 ? -7.996 -12.978 7.964 1.00 89.25 272 LEU A O 1
ATOM 2071 N N . THR A 1 273 ? -8.671 -11.075 8.942 1.00 91.19 273 THR A N 1
ATOM 2072 C CA . THR A 1 273 ? -9.160 -10.449 7.701 1.00 91.19 273 THR A CA 1
ATOM 2073 C C . THR A 1 273 ? -8.057 -10.351 6.640 1.00 91.19 273 THR A C 1
ATOM 2075 O O . THR A 1 273 ? -8.282 -10.642 5.463 1.00 91.19 273 THR A O 1
ATOM 2078 N N . VAL A 1 274 ? -6.841 -9.946 7.031 1.00 93.50 274 VAL A N 1
ATOM 2079 C CA . VAL A 1 274 ? -5.705 -9.887 6.095 1.00 93.50 274 VAL A CA 1
ATOM 2080 C C . VAL A 1 274 ? -5.293 -11.289 5.659 1.00 93.50 274 VAL A C 1
ATOM 2082 O O . VAL A 1 274 ? -5.010 -11.495 4.480 1.00 93.50 274 VAL A O 1
ATOM 2085 N N . LEU A 1 275 ? -5.261 -12.252 6.579 1.00 93.56 275 LEU A N 1
ATOM 2086 C CA . LEU A 1 275 ? -4.860 -13.622 6.285 1.00 93.56 275 LEU A CA 1
ATOM 2087 C C . LEU A 1 275 ? -5.824 -14.309 5.317 1.00 93.56 275 LEU A C 1
ATOM 2089 O O . LEU A 1 275 ? -5.366 -14.919 4.355 1.00 93.56 275 LEU A O 1
ATOM 2093 N N . GLU A 1 276 ? -7.133 -14.182 5.530 1.00 94.19 276 GLU A N 1
ATOM 2094 C CA . GLU A 1 276 ? -8.164 -14.710 4.629 1.00 94.19 276 GLU A CA 1
ATOM 2095 C C . GLU A 1 276 ? -7.999 -14.137 3.221 1.00 94.19 276 GLU A C 1
ATOM 2097 O O . GLU A 1 276 ? -8.014 -14.877 2.235 1.00 94.19 276 GLU A O 1
ATOM 2102 N N . ARG A 1 277 ? -7.737 -12.828 3.126 1.00 95.94 277 ARG A N 1
ATOM 2103 C CA . ARG A 1 277 ? -7.444 -12.166 1.854 1.00 95.94 277 ARG A CA 1
ATOM 2104 C C . ARG A 1 277 ? -6.182 -12.724 1.201 1.00 95.94 277 ARG A C 1
ATOM 2106 O O . ARG A 1 277 ? -6.189 -13.013 0.011 1.00 95.94 277 ARG A O 1
ATOM 2113 N N . ILE A 1 278 ? -5.096 -12.904 1.953 1.00 96.44 278 ILE A N 1
ATOM 2114 C CA . ILE A 1 278 ? -3.860 -13.503 1.426 1.00 96.44 278 ILE A CA 1
ATOM 2115 C C . ILE A 1 278 ? -4.126 -14.923 0.936 1.00 96.44 278 ILE A C 1
ATOM 2117 O O . ILE A 1 278 ? -3.714 -15.264 -0.170 1.00 96.44 278 ILE A O 1
ATOM 2121 N N . HIS A 1 279 ? -4.829 -15.734 1.726 1.00 94.62 279 HIS A N 1
ATOM 2122 C CA . HIS A 1 279 ? -5.157 -17.111 1.384 1.00 94.62 279 HIS A CA 1
ATOM 2123 C C . HIS A 1 279 ? -6.003 -17.196 0.108 1.00 94.62 279 HIS A C 1
ATOM 2125 O O . HIS A 1 279 ? -5.738 -18.049 -0.733 1.00 94.62 279 HIS A O 1
ATOM 2131 N N . ALA A 1 280 ? -6.936 -16.264 -0.108 1.00 95.94 280 ALA A N 1
ATOM 2132 C CA . ALA A 1 280 ? -7.717 -16.197 -1.343 1.00 95.94 280 ALA A CA 1
ATOM 2133 C C . ALA A 1 280 ? -6.851 -16.024 -2.612 1.00 95.94 280 ALA A C 1
ATOM 2135 O O . ALA A 1 280 ? -7.237 -16.498 -3.679 1.00 95.94 280 ALA A O 1
ATOM 2136 N N . HIS A 1 281 ? -5.674 -15.388 -2.508 1.00 95.94 281 HIS A N 1
ATOM 2137 C CA . HIS A 1 281 ? -4.731 -15.219 -3.629 1.00 95.94 281 HIS A CA 1
ATOM 2138 C C . HIS A 1 281 ? -3.619 -16.269 -3.670 1.00 95.94 281 HIS A C 1
ATOM 2140 O O . HIS A 1 281 ? -3.146 -16.618 -4.749 1.00 95.94 281 HIS A O 1
ATOM 2146 N N . ALA A 1 282 ? -3.153 -16.724 -2.508 1.00 94.50 282 ALA A N 1
ATOM 2147 C CA . ALA A 1 282 ? -2.019 -17.636 -2.377 1.00 94.50 282 ALA A CA 1
ATOM 2148 C C . ALA A 1 282 ? -2.433 -19.115 -2.349 1.00 94.50 282 ALA A C 1
ATOM 2150 O O . ALA A 1 282 ? -1.577 -19.979 -2.513 1.00 94.50 282 ALA A O 1
ATOM 2151 N N . GLY A 1 283 ? -3.715 -19.413 -2.111 1.00 92.06 283 GLY A N 1
ATOM 2152 C CA . GLY A 1 283 ? -4.254 -20.767 -2.045 1.00 92.06 283 GLY A CA 1
ATOM 2153 C C . GLY A 1 283 ? -3.486 -21.652 -1.067 1.00 92.06 283 GLY A C 1
ATOM 2154 O O . GLY A 1 283 ? -3.284 -21.302 0.100 1.00 92.06 283 GLY A O 1
ATOM 2155 N N . THR A 1 284 ? -3.021 -22.800 -1.561 1.00 90.69 284 THR A N 1
ATOM 2156 C CA . THR A 1 284 ? -2.233 -23.762 -0.779 1.00 90.69 284 THR A CA 1
ATOM 2157 C C . THR A 1 284 ? -0.796 -23.310 -0.534 1.00 90.69 284 THR A C 1
ATOM 2159 O O . THR A 1 284 ? -0.052 -24.019 0.128 1.00 90.69 284 THR A O 1
ATOM 2162 N N . GLY A 1 285 ? -0.379 -22.141 -1.024 1.00 92.25 285 GLY A N 1
ATOM 2163 C CA . GLY A 1 285 ? 0.969 -21.620 -0.820 1.00 92.25 285 GLY A CA 1
ATOM 2164 C C . GLY A 1 285 ? 1.261 -21.092 0.587 1.00 92.25 285 GLY A C 1
ATOM 2165 O O . GLY A 1 285 ? 2.423 -20.826 0.885 1.00 92.25 285 GLY A O 1
ATOM 2166 N N . VAL A 1 286 ? 0.255 -20.941 1.452 1.00 92.50 286 VAL A N 1
ATOM 2167 C CA . VAL A 1 286 ? 0.436 -20.553 2.863 1.00 92.50 286 VAL A CA 1
ATOM 2168 C C . VAL A 1 286 ? 0.371 -21.802 3.738 1.00 92.50 286 VAL A C 1
ATOM 2170 O O . VAL A 1 286 ? -0.680 -22.432 3.832 1.00 92.50 286 VAL A O 1
ATOM 2173 N N . HIS A 1 287 ? 1.476 -22.155 4.399 1.00 90.81 287 HIS A N 1
ATOM 2174 C CA . HIS A 1 287 ? 1.547 -23.336 5.279 1.00 90.81 287 HIS A CA 1
ATOM 2175 C C . HIS A 1 287 ? 1.733 -22.983 6.744 1.00 90.81 287 HIS A C 1
ATOM 2177 O O . HIS A 1 287 ? 1.395 -23.773 7.622 1.00 90.81 287 HIS A O 1
ATOM 2183 N N . THR A 1 288 ? 2.335 -21.834 7.029 1.00 89.56 288 THR A N 1
ATOM 2184 C CA . THR A 1 288 ? 2.677 -21.443 8.395 1.00 89.56 288 THR A CA 1
ATOM 2185 C C . THR A 1 288 ? 2.374 -19.973 8.599 1.00 89.56 288 THR A C 1
ATOM 2187 O O . THR A 1 288 ? 2.738 -19.132 7.779 1.00 89.56 288 THR A O 1
ATOM 2190 N N . LEU A 1 289 ? 1.719 -19.675 9.716 1.00 89.62 289 LEU A N 1
ATOM 2191 C CA . LEU A 1 289 ? 1.498 -18.325 10.202 1.00 89.62 289 LEU A CA 1
ATOM 2192 C C . LEU A 1 289 ? 2.259 -18.151 11.510 1.00 89.62 289 LEU A C 1
ATOM 2194 O O . LEU A 1 289 ? 2.093 -18.943 12.435 1.00 89.62 289 LEU A O 1
ATOM 2198 N N . VAL A 1 290 ? 3.078 -17.111 11.575 1.00 88.81 290 VAL A N 1
ATOM 2199 C CA . VAL A 1 290 ? 3.773 -16.693 12.790 1.00 88.81 290 VAL A CA 1
ATOM 2200 C C . VAL A 1 290 ? 3.224 -15.329 13.173 1.00 88.81 290 VAL A C 1
ATOM 2202 O O . VAL A 1 290 ? 3.398 -14.366 12.431 1.00 88.81 290 VAL A O 1
ATOM 2205 N N . TYR A 1 291 ? 2.541 -15.253 14.310 1.00 85.50 291 TYR A N 1
ATOM 2206 C CA . TYR A 1 291 ? 1.970 -14.013 14.821 1.00 85.50 291 TYR A CA 1
ATOM 2207 C C . TYR A 1 291 ? 2.120 -14.003 16.340 1.00 85.50 291 TYR A C 1
ATOM 2209 O O . TYR A 1 291 ? 1.623 -14.912 17.005 1.00 85.50 291 TYR A O 1
ATOM 2217 N N . ASP A 1 292 ? 2.827 -13.012 16.878 1.00 73.81 292 ASP A N 1
ATOM 2218 C CA . ASP A 1 292 ? 3.063 -12.916 18.318 1.00 73.81 292 ASP A CA 1
ATOM 2219 C C . ASP A 1 292 ? 1.778 -12.510 19.055 1.00 73.81 292 ASP A C 1
ATOM 2221 O O . ASP A 1 292 ? 1.200 -11.466 18.763 1.00 73.81 292 ASP A O 1
ATOM 2225 N N . GLY A 1 293 ? 1.297 -13.362 19.964 1.00 61.06 293 GLY A N 1
ATOM 2226 C CA . GLY A 1 293 ? 0.192 -13.082 20.894 1.00 61.06 293 GLY A CA 1
ATOM 2227 C C . GLY A 1 293 ? -1.221 -12.926 20.306 1.00 61.06 293 GLY A C 1
ATOM 2228 O O . GLY A 1 293 ? -2.187 -13.291 20.973 1.00 61.06 293 GLY A O 1
ATOM 2229 N N . ALA A 1 294 ? -1.382 -12.451 19.066 1.00 61.53 294 ALA A N 1
ATOM 2230 C CA . ALA A 1 294 ? -2.699 -12.071 18.541 1.00 61.53 294 ALA A CA 1
ATOM 2231 C C . ALA A 1 294 ? -3.564 -13.256 18.089 1.00 61.53 294 ALA A C 1
ATOM 2233 O O . ALA A 1 294 ? -4.788 -13.165 18.112 1.00 61.53 294 ALA A O 1
ATOM 2234 N N . LEU A 1 295 ? -2.958 -14.365 17.661 1.00 64.19 295 LEU A N 1
ATOM 2235 C CA . LEU A 1 295 ? -3.691 -15.562 17.249 1.00 64.19 295 LEU A CA 1
ATOM 2236 C C . LEU A 1 295 ? -3.329 -16.712 18.174 1.00 64.19 295 LEU A C 1
ATOM 2238 O O . LEU A 1 295 ? -2.344 -17.421 17.981 1.00 64.19 295 LEU A O 1
ATOM 2242 N N . THR A 1 296 ? -4.163 -16.896 19.188 1.00 56.69 296 THR A N 1
ATOM 2243 C CA . THR A 1 296 ? -4.164 -18.119 19.978 1.00 56.69 296 THR A CA 1
ATOM 2244 C C . THR A 1 296 ? -5.032 -19.132 19.235 1.00 56.69 296 THR A C 1
ATOM 2246 O O . THR A 1 296 ? -6.132 -18.814 18.780 1.00 56.69 296 THR A O 1
ATOM 2249 N N . GLY A 1 297 ? -4.516 -20.341 19.005 1.00 52.25 297 GLY A N 1
ATOM 2250 C CA . GLY A 1 297 ? -5.344 -21.427 18.477 1.00 52.25 297 GLY A CA 1
ATOM 2251 C C . GLY A 1 297 ? -6.544 -21.693 19.396 1.00 52.25 297 GLY A C 1
ATOM 2252 O O . GLY A 1 297 ? -6.618 -21.159 20.501 1.00 52.25 297 GLY A O 1
ATOM 2253 N N . TRP A 1 298 ? -7.480 -22.540 18.967 1.00 35.41 298 TRP A N 1
ATOM 2254 C CA . TRP A 1 298 ? -8.493 -23.055 19.893 1.00 35.41 298 TRP A CA 1
ATOM 2255 C C . TRP A 1 298 ? -7.792 -23.744 21.073 1.00 35.41 298 TRP A C 1
ATOM 2257 O O . TRP A 1 298 ? -7.092 -24.739 20.872 1.00 35.41 298 TRP A O 1
ATOM 2267 N N . VAL A 1 299 ? -7.958 -23.182 22.271 1.00 34.59 299 VAL A N 1
ATOM 2268 C CA . VAL A 1 299 ? -7.619 -23.814 23.554 1.00 34.59 299 VAL A CA 1
ATOM 2269 C C . VAL A 1 299 ? -8.854 -24.528 24.075 1.00 34.59 299 VAL A C 1
ATOM 2271 O O . VAL A 1 299 ? -9.936 -23.897 24.054 1.00 34.59 299 VAL A O 1
#

Radius of gyration: 25.75 Å; Cα contacts (8 Å, |Δi|>4): 420; chains: 1; bounding box: 71×98×63 Å

Secondary structure (DSSP, 8-state):
-------------PPP--------HHHHHHHHHHTBSS---HHHHHHHHHT-HHHHHHHHHHHHHHHHTT--SS---SS-HHHHHHHHHHHHHTSSHHHHHHHHTSTTHHHHHHHHHTTSTTPPPPPSSPPPHHHHHHHHHHHHH-HHHHHHHHHHHHHHHHHHHHHTTSS-S----TTS--GGGEEEEEEEEE--S---EEEE-TTT--EEEES---SSS---PPP-EE--STTSTT-EEEEEEEEEEEETTEEEEEEEEEESS-HHHHHHHHHHHHHHHHGGG--EEEESSS-----

Mean predicted aligned error: 12.3 Å

Sequence (299 aa):
MASTTVKGRTSTGTPGKRRSPIVRSKDAAKLLALTGTVRLPDAEFAIAMFGFPLILTLGYDLDLFRARVKDGRGRRAGFPTAALIAISAIARYTGSLPSALKVLRGPGVWDLCRKAWGSFADVAPLPPFPPERYRLGYLRDVINEHEEAMAALKESFTGGSVRMAQRLGNLTDSEGCLLRVDPAHTVFGDGSILRPMTDVMEHVNELTGEVEYFGSRATRGAPRVQKAVRELNTDHPGQIGINFVALHTETPFGLVTLGVESTLAAEQWAALTVLERIHAHAGTGVHTLVYDGALTGWV

Foldseek 3Di:
DDDDDDDDDDDPDDPDDPPDPDDPPVVLVLVLCVQPPDQDDLLVLLLSLLLPVLLVLLLVLLVVVCVVVPPVDDDPLLFRSSLLVSLVVSCVSLVHSVSSLVSCPPPCSVVSSQVSNVVDPPDDGDDPHDDDPVSNVVSVCSCVVDVVSVVSSQLSLLLVLLVVLVVLVALAADPDDPVDDDLSQEKEKDKDFDADPAPWDWDQDPVPRDTDIPRDPDPDDDDDDDDAAQEPDDPDHGGTGKMKMWMWGAGPSHIGTNGMDIHNYQNLVRVVVSVVSNCVNSPNRHDYYHYPPRDDDDD

Solvent-accessible surface area (backbone atoms only — not comparable to full-atom values): 17609 Å² total; per-residue (Å²): 132,83,91,83,88,84,89,78,82,86,77,87,77,76,83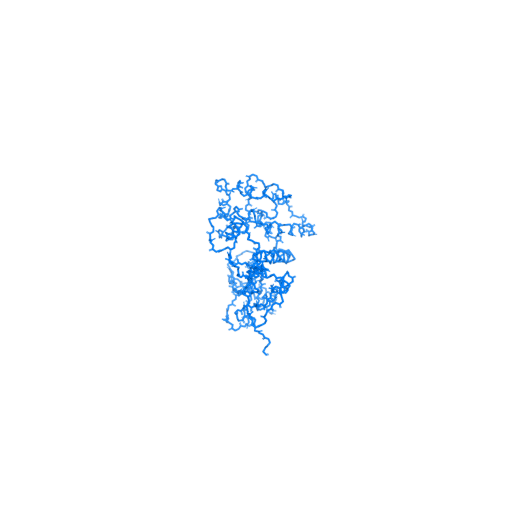,77,80,81,76,71,84,76,74,57,72,70,58,50,54,58,47,31,55,68,24,64,73,48,89,62,58,71,59,58,45,45,28,48,40,41,54,35,69,59,40,50,52,45,17,49,56,51,50,54,49,52,69,68,51,78,73,90,78,70,83,75,68,94,56,60,56,20,60,51,52,30,48,52,53,35,10,61,74,60,73,28,60,70,50,30,52,53,45,44,68,34,91,66,40,43,61,47,20,44,53,35,38,66,70,49,82,94,60,82,83,71,68,99,61,81,84,61,75,67,63,54,50,55,57,51,49,56,41,70,78,28,68,67,51,44,51,52,44,47,52,48,47,20,49,45,31,43,54,48,37,35,77,72,63,22,37,44,83,45,92,70,52,99,90,50,93,51,63,47,24,30,38,40,48,50,78,46,72,46,59,65,96,53,78,29,42,82,43,69,39,88,87,78,70,48,78,45,69,45,78,62,84,65,90,72,74,85,71,84,64,64,93,53,31,63,44,88,67,83,86,52,81,79,49,50,13,36,32,35,29,40,35,28,33,64,45,101,51,29,57,43,69,32,35,64,35,71,32,52,55,60,59,40,59,31,45,49,53,38,47,54,56,44,39,74,66,29,54,56,6,61,72,43,78,49,50,82,85,54,68,72,72,95,126

pLDDT: mean 77.59, std 19.69, range [27.66, 96.81]

Nearest PDB structures (foldseek):
  6awl-assembly1_A  TM=2.513E-01  e=7.926E-01  Homo sapiens
  2pqa-assembly1_A  TM=2.121E-01  e=2.716E+00  Homo sapiens
  5a7d-assembly4_D  TM=3.064E-01  e=7.120E+00  Drosophila melanogaster